Protein AF-A0A0J8RAL3-F1 (afdb_monomer_lite)

Radius of gyration: 20.82 Å; chains: 1; bounding box: 68×41×57 Å

Foldseek 3Di:
DDDDDQPDDFDPDPVSVVCVVVSVVVVQVVVCVVDDPPDGDDQAQAQQQQQAPDDDDPPDDDPADPQWRWNRHYPVLFDPPPVGSVLNNLLCVLQVAFQKDWFAFDDDPPQDPQDFAPSQDQPDDPDPRSCVVVVPSGDGRTDITGALCRQVVGGDDDDDDDDPDPVVVVVVCVVCVVCVVVVQVVVFRQQHDNNTGTPGRGRVVVNCRNNNSDYCVSVVVDDDPPPPPD

Organism: NCBI:txid454286

Sequence (230 aa):
MLEATPGKPWGIGFKDLLKVESDMKRRRVIAKNHMAPNEYPITLTTFPRLGTKDDFYTPNYPLSGGALRSQFVPDEIANPHIRFPTLAANIRQRRGRKVELNVPVFRDTNTPWPFNDPTVNYDLHTWPEDSDVRNGAVKKGHVYMDAMAFGMGSCCLQITFQCMNINEGRKLYDQLSPLGPILLALTAATPIYKGFLVDTDVRWNQISGAVDCRTAEELGEKMENPKISL

Structure (mmCIF, N/CA/C/O backbone):
data_AF-A0A0J8RAL3-F1
#
_entry.id   AF-A0A0J8RAL3-F1
#
loop_
_atom_site.group_PDB
_atom_site.id
_atom_site.type_symbol
_atom_site.label_atom_id
_atom_site.label_alt_id
_atom_site.label_comp_id
_atom_site.label_asym_id
_atom_site.label_entity_id
_atom_site.label_seq_id
_atom_site.pdbx_PDB_ins_code
_atom_site.Cartn_x
_atom_site.Cartn_y
_atom_site.Cartn_z
_atom_site.occupancy
_atom_site.B_iso_or_equiv
_atom_site.auth_seq_id
_atom_site.auth_comp_id
_atom_site.auth_asym_id
_atom_site.auth_atom_id
_atom_site.pdbx_PDB_model_num
ATOM 1 N N . MET A 1 1 ? -6.303 9.814 -1.100 1.00 95.06 1 MET A N 1
ATOM 2 C CA . MET A 1 1 ? -6.699 8.946 0.038 1.00 95.06 1 MET A CA 1
ATOM 3 C C . MET A 1 1 ? -7.228 9.810 1.172 1.00 95.06 1 MET A C 1
ATOM 5 O O . MET A 1 1 ? -6.825 10.964 1.260 1.00 95.06 1 MET A O 1
ATOM 9 N N . LEU A 1 2 ? -8.103 9.265 2.020 1.00 96.81 2 LEU A N 1
ATOM 10 C CA . LEU A 1 2 ? -8.576 9.917 3.243 1.00 96.81 2 LEU A CA 1
ATOM 11 C C . LEU A 1 2 ? -8.218 9.043 4.444 1.00 96.81 2 LEU A C 1
ATOM 13 O O . LEU A 1 2 ? -8.477 7.842 4.426 1.00 96.81 2 LEU A O 1
ATOM 17 N N . GLU A 1 3 ? -7.671 9.661 5.483 1.00 98.12 3 GLU A N 1
ATOM 18 C CA . GLU A 1 3 ? -7.471 9.049 6.794 1.00 98.12 3 GLU A CA 1
ATOM 19 C C . GLU A 1 3 ? -8.352 9.786 7.803 1.00 98.12 3 GLU A C 1
ATOM 21 O O . GLU A 1 3 ? -8.464 11.011 7.758 1.00 98.12 3 GLU A O 1
ATOM 26 N N . ALA A 1 4 ? -9.027 9.049 8.682 1.00 97.94 4 ALA A N 1
ATOM 27 C CA . ALA A 1 4 ? -9.922 9.642 9.665 1.00 97.94 4 ALA A CA 1
ATOM 28 C C . ALA A 1 4 ? -9.957 8.812 10.948 1.00 97.94 4 ALA A C 1
ATOM 30 O O . ALA A 1 4 ? -10.018 7.582 10.906 1.00 97.94 4 ALA A O 1
ATOM 31 N N . THR A 1 5 ? -10.018 9.493 12.086 1.00 98.00 5 THR A N 1
ATOM 32 C CA . THR A 1 5 ? -10.021 8.931 13.444 1.00 98.00 5 THR A CA 1
ATOM 33 C C . THR A 1 5 ? -11.216 9.477 14.236 1.00 98.00 5 THR A C 1
ATOM 35 O O . THR A 1 5 ? -11.839 10.454 13.802 1.00 98.00 5 THR A O 1
ATOM 38 N N . PRO A 1 6 ? -11.603 8.862 15.369 1.00 97.06 6 PRO A N 1
ATOM 39 C CA . PRO A 1 6 ? -12.558 9.501 16.269 1.00 97.06 6 PRO A CA 1
ATOM 40 C C . PRO A 1 6 ? -11.999 10.844 16.768 1.00 97.06 6 PRO A C 1
ATOM 42 O O . PRO A 1 6 ? -10.796 10.985 16.981 1.00 97.06 6 PRO A O 1
ATOM 45 N N . GLY A 1 7 ? -12.872 11.822 17.028 1.00 94.44 7 GLY A N 1
ATOM 46 C CA . GLY A 1 7 ? -12.449 13.149 17.513 1.00 94.44 7 GLY A CA 1
ATOM 47 C C . GLY A 1 7 ? -11.794 13.146 18.904 1.00 94.44 7 GLY A C 1
ATOM 48 O O . GLY A 1 7 ? -11.196 14.138 19.307 1.00 94.44 7 GLY A O 1
ATOM 49 N N . LYS A 1 8 ? -11.914 12.041 19.646 1.00 94.56 8 LYS A N 1
ATOM 50 C CA . LYS A 1 8 ? -11.200 11.767 20.898 1.00 94.56 8 LYS A CA 1
ATOM 51 C C . LYS A 1 8 ? -11.024 10.253 21.081 1.00 94.56 8 LYS A C 1
ATOM 53 O O . LYS A 1 8 ? -11.845 9.502 20.548 1.00 94.56 8 LYS A O 1
ATOM 58 N N . PRO A 1 9 ? -10.025 9.795 21.854 1.00 95.19 9 PRO A N 1
ATOM 59 C CA . PRO A 1 9 ? -9.886 8.382 22.192 1.00 95.19 9 PRO A CA 1
ATOM 60 C C . PRO A 1 9 ? -11.130 7.825 22.899 1.00 95.19 9 PRO A C 1
ATOM 62 O O . PRO A 1 9 ? -11.833 8.544 23.619 1.00 95.19 9 PRO A O 1
ATOM 65 N N . TRP A 1 10 ? -11.392 6.534 22.705 1.00 94.81 10 TRP A N 1
ATOM 66 C CA . TRP A 1 10 ? -12.417 5.811 23.458 1.00 94.81 10 TRP A CA 1
ATOM 67 C C . TRP A 1 10 ? -11.988 5.626 24.919 1.00 94.81 10 TRP A C 1
ATOM 69 O O . TRP A 1 10 ? -10.796 5.600 25.227 1.00 94.81 10 TRP A O 1
ATOM 79 N N . GLY A 1 11 ? -12.965 5.520 25.822 1.00 92.88 11 GLY A N 1
ATOM 80 C CA . GLY A 1 11 ? -12.704 5.216 27.225 1.00 92.88 11 GLY A CA 1
ATOM 81 C C . GLY A 1 11 ? -12.340 3.745 27.447 1.00 92.88 11 GLY A C 1
ATOM 82 O O . GLY A 1 11 ? -12.345 2.929 26.527 1.00 92.88 11 GLY A O 1
ATOM 83 N N . ILE A 1 12 ? -12.034 3.406 28.700 1.00 89.88 12 ILE A N 1
ATOM 84 C CA . ILE A 1 12 ? -11.603 2.058 29.112 1.00 89.88 12 ILE A CA 1
ATOM 85 C C . ILE A 1 12 ? -12.764 1.066 29.294 1.00 89.88 12 ILE A C 1
ATOM 87 O O . ILE A 1 12 ? -12.541 -0.116 29.541 1.00 89.88 12 ILE A O 1
ATOM 91 N N . GLY A 1 13 ? -14.014 1.534 29.238 1.00 91.38 13 GLY A N 1
ATOM 92 C CA . GLY A 1 13 ? -15.181 0.694 29.487 1.00 91.38 13 GLY A CA 1
ATOM 93 C C . GLY A 1 13 ? -15.595 -0.093 28.246 1.00 91.38 13 GLY A C 1
ATOM 94 O O . GLY A 1 13 ? -15.667 0.460 27.154 1.00 91.38 13 GLY A O 1
ATOM 95 N N . PHE A 1 14 ? -16.002 -1.356 28.408 1.00 90.38 14 PHE A N 1
ATOM 96 C CA . PHE A 1 14 ? -16.485 -2.189 27.292 1.00 90.38 14 PHE A CA 1
ATOM 97 C C . PHE A 1 14 ? -17.628 -1.554 26.486 1.00 90.38 14 PHE A C 1
ATOM 99 O O . PHE A 1 14 ? -17.724 -1.752 25.278 1.00 90.38 14 PHE A O 1
ATOM 106 N N . LYS A 1 15 ? -18.477 -0.740 27.129 1.00 93.44 15 LYS A N 1
ATOM 107 C CA . LYS A 1 15 ? -19.559 -0.007 26.452 1.00 93.44 15 LYS A CA 1
ATOM 108 C C . LYS A 1 15 ? -19.046 0.987 25.404 1.00 93.44 15 LYS A C 1
ATOM 110 O O . LYS A 1 15 ? -19.798 1.337 24.499 1.00 93.44 15 LYS A O 1
ATOM 115 N N . ASP A 1 16 ? -17.799 1.444 25.502 1.00 92.44 16 ASP A N 1
ATOM 116 C CA . ASP A 1 16 ? -17.210 2.340 24.508 1.00 92.44 16 ASP A CA 1
ATOM 117 C C . ASP A 1 16 ? -16.881 1.620 23.193 1.00 92.44 16 ASP A C 1
ATOM 119 O O . ASP A 1 16 ? -16.935 2.252 22.138 1.00 92.44 16 ASP A O 1
ATOM 123 N N . LEU A 1 17 ? -16.667 0.296 23.216 1.00 91.00 17 LEU A N 1
ATOM 124 C CA . LEU A 1 17 ? -16.478 -0.504 21.998 1.00 91.00 17 LEU A CA 1
ATOM 125 C C . LEU A 1 17 ? -17.718 -0.473 21.096 1.00 91.00 17 LEU A C 1
ATOM 127 O O . LEU A 1 17 ? -17.597 -0.440 19.873 1.00 91.00 17 LEU A O 1
ATOM 131 N N . LEU A 1 18 ? -18.913 -0.376 21.690 1.00 94.56 18 LEU A N 1
ATOM 132 C CA . LEU A 1 18 ? -20.179 -0.268 20.955 1.00 94.56 18 LEU A CA 1
ATOM 133 C C . LEU A 1 18 ? -20.292 1.040 20.153 1.00 94.56 18 LEU A C 1
ATOM 135 O O . LEU A 1 18 ? -21.136 1.157 19.268 1.00 94.56 18 LEU A O 1
ATOM 139 N N . LYS A 1 19 ? -19.444 2.037 20.439 1.00 94.94 19 LYS A N 1
ATOM 140 C CA . LYS A 1 19 ? -19.454 3.334 19.748 1.00 94.94 19 LYS A CA 1
ATOM 141 C C . LYS A 1 19 ? -18.598 3.332 18.482 1.00 94.94 19 LYS A C 1
ATOM 143 O O . LYS A 1 19 ? -18.817 4.186 17.623 1.00 94.94 19 LYS A O 1
ATOM 148 N N . VAL A 1 20 ? -17.660 2.389 18.340 1.00 96.31 20 VAL A N 1
ATOM 149 C CA . VAL A 1 20 ? -16.668 2.363 17.249 1.00 96.31 20 VAL A CA 1
ATOM 150 C C . VAL A 1 20 ? -17.343 2.373 15.879 1.00 96.31 20 VAL A C 1
ATOM 152 O O . VAL A 1 20 ? -17.027 3.221 15.048 1.00 96.31 20 VAL A O 1
ATOM 155 N N . GLU A 1 21 ? -18.309 1.483 15.649 1.00 97.56 21 GLU A N 1
ATOM 156 C CA . GLU A 1 21 ? -18.979 1.371 14.350 1.00 97.56 21 GLU A CA 1
ATOM 157 C C . GLU A 1 21 ? -19.781 2.635 14.004 1.00 97.56 21 GLU A C 1
ATOM 159 O O . GLU A 1 21 ? -19.687 3.145 12.887 1.00 97.56 21 GLU A O 1
ATOM 164 N N . SER A 1 22 ? -20.538 3.181 14.962 1.00 97.06 22 SER A N 1
ATOM 165 C CA . SER A 1 22 ? -21.311 4.413 14.748 1.00 97.06 22 SER A CA 1
ATOM 166 C C . SER A 1 22 ? -20.420 5.611 14.396 1.00 97.06 22 SER A C 1
ATOM 168 O O . SER A 1 22 ? -20.758 6.398 13.510 1.00 97.06 22 SER A O 1
ATOM 170 N N . ASP A 1 23 ? -19.244 5.709 15.021 1.00 97.81 23 ASP A N 1
ATOM 171 C CA . ASP A 1 23 ? -18.243 6.726 14.712 1.00 97.81 23 ASP A CA 1
ATOM 172 C C . ASP A 1 23 ? -17.631 6.519 13.312 1.00 97.81 23 ASP A C 1
ATOM 174 O O . ASP A 1 23 ? -17.552 7.465 12.524 1.00 97.81 23 ASP A O 1
ATOM 178 N N . MET A 1 24 ? -17.284 5.275 12.949 1.00 98.12 24 MET A N 1
ATOM 179 C CA . MET A 1 24 ? -16.806 4.925 11.600 1.00 98.12 24 MET A CA 1
ATOM 180 C C . MET A 1 24 ? -17.837 5.299 10.519 1.00 98.12 24 MET A C 1
ATOM 182 O O . MET A 1 24 ? -17.487 5.882 9.489 1.00 98.12 24 MET A O 1
ATOM 186 N N . LYS A 1 25 ? -19.125 5.004 10.756 1.00 97.94 25 LYS A N 1
ATOM 187 C CA . LYS A 1 25 ? -20.234 5.370 9.857 1.00 97.94 25 LYS A CA 1
ATOM 188 C C . LYS A 1 25 ? -20.343 6.883 9.704 1.00 97.94 25 LYS A C 1
ATOM 190 O O . LYS A 1 25 ? -20.443 7.372 8.579 1.00 97.94 25 LYS A O 1
ATOM 195 N N . ARG A 1 26 ? -20.256 7.631 10.809 1.00 97.88 26 ARG A N 1
ATOM 196 C CA . ARG A 1 26 ? -20.281 9.099 10.786 1.00 97.88 26 ARG A CA 1
ATOM 197 C C . ARG A 1 26 ? -19.144 9.673 9.940 1.00 97.88 26 ARG A C 1
ATOM 199 O O . ARG A 1 26 ? -19.402 10.553 9.123 1.00 97.88 26 ARG A O 1
ATOM 206 N N . ARG A 1 27 ? -17.917 9.159 10.079 1.00 98.25 27 ARG A N 1
ATOM 207 C CA . ARG A 1 27 ? -16.771 9.567 9.243 1.00 98.25 27 ARG A CA 1
ATOM 208 C C . ARG A 1 27 ? -17.047 9.363 7.750 1.00 98.25 27 ARG A C 1
ATOM 210 O O . ARG A 1 27 ? -16.768 10.255 6.954 1.00 98.25 27 ARG A O 1
ATOM 217 N N . ARG A 1 28 ? -17.662 8.236 7.372 1.00 98.00 28 ARG A N 1
ATOM 218 C CA . ARG A 1 28 ? -18.038 7.949 5.975 1.00 98.00 28 ARG A CA 1
ATOM 219 C C . ARG A 1 28 ? -19.092 8.921 5.435 1.00 98.00 28 ARG A C 1
ATOM 221 O O . ARG A 1 28 ? -18.956 9.383 4.306 1.00 98.00 28 ARG A O 1
ATOM 228 N N . VAL A 1 29 ? -20.105 9.255 6.238 1.00 97.81 29 VAL A N 1
ATOM 229 C CA . VAL A 1 29 ? -21.135 10.251 5.881 1.00 97.81 29 VAL A CA 1
ATOM 230 C C . VAL A 1 29 ? -20.507 11.628 5.673 1.00 97.81 29 VAL A C 1
ATOM 232 O O . VAL A 1 29 ? -20.751 12.262 4.652 1.00 97.81 29 VAL A O 1
ATOM 235 N N . ILE A 1 30 ? -19.646 12.068 6.598 1.00 98.00 30 ILE A N 1
ATOM 236 C CA . ILE A 1 30 ? -18.947 13.356 6.480 1.00 98.00 30 ILE A CA 1
ATOM 237 C C . ILE A 1 30 ? -18.103 13.395 5.202 1.00 98.00 30 ILE A C 1
ATOM 239 O O . ILE A 1 30 ? -18.183 14.375 4.466 1.00 98.00 30 ILE A O 1
ATOM 243 N N . ALA A 1 31 ? -17.340 12.335 4.915 1.00 98.00 31 ALA A N 1
ATOM 244 C CA . ALA A 1 31 ? -16.544 12.248 3.694 1.00 98.00 31 ALA A CA 1
ATOM 245 C C . ALA A 1 31 ? -17.421 12.347 2.435 1.00 98.00 31 ALA A C 1
ATOM 247 O O . ALA A 1 31 ? -17.144 13.174 1.573 1.00 98.00 31 ALA A O 1
ATOM 248 N N . LYS A 1 32 ? -18.518 11.577 2.353 1.00 97.50 32 LYS A N 1
ATOM 249 C CA . LYS A 1 32 ? -19.426 11.605 1.194 1.00 97.50 32 LYS A CA 1
ATOM 250 C C . LYS A 1 32 ? -20.074 12.978 0.978 1.00 97.50 32 LYS A C 1
ATOM 252 O O . LYS A 1 32 ? -20.241 13.379 -0.167 1.00 97.50 32 LYS A O 1
ATOM 257 N N . ASN A 1 33 ? -20.384 13.717 2.043 1.00 97.94 33 ASN A N 1
ATOM 258 C CA . ASN A 1 33 ? -20.948 15.069 1.936 1.00 97.94 33 ASN A CA 1
ATOM 259 C C . ASN A 1 33 ? -19.984 16.096 1.308 1.00 97.94 33 ASN A C 1
ATOM 261 O O . ASN A 1 33 ? -20.433 17.161 0.901 1.00 97.94 33 ASN A O 1
ATOM 265 N N . HIS A 1 34 ? -18.683 15.789 1.237 1.00 97.62 34 HIS A N 1
ATOM 266 C CA . HIS A 1 34 ? -17.651 16.636 0.623 1.00 97.62 34 HIS A CA 1
ATOM 267 C C . HIS A 1 34 ? -17.110 16.057 -0.696 1.00 97.62 34 HIS A C 1
ATOM 269 O O . HIS A 1 34 ? -16.095 16.527 -1.202 1.00 97.62 34 HIS A O 1
ATOM 275 N N . MET A 1 35 ? -17.754 15.019 -1.232 1.00 96.50 35 MET A N 1
ATOM 276 C CA . MET A 1 35 ? -17.398 14.378 -2.499 1.00 96.50 35 MET A CA 1
ATOM 277 C C . MET A 1 35 ? -18.425 14.717 -3.577 1.00 96.50 35 MET A C 1
ATOM 279 O O . MET A 1 35 ? -19.561 15.092 -3.272 1.00 96.50 35 MET A O 1
ATOM 283 N N . ALA A 1 36 ? -18.059 14.530 -4.845 1.00 96.06 36 ALA A N 1
ATOM 284 C CA . ALA A 1 36 ? -19.016 14.662 -5.935 1.00 96.06 36 ALA A CA 1
ATOM 285 C C . ALA A 1 36 ? -20.173 13.640 -5.799 1.00 96.06 36 ALA A C 1
ATOM 287 O O . ALA A 1 36 ? -20.030 12.589 -5.151 1.00 96.06 36 ALA A O 1
ATOM 288 N N . PRO A 1 37 ? -21.343 13.889 -6.421 1.00 96.25 37 PRO A N 1
ATOM 289 C CA . PRO A 1 37 ? -22.484 12.973 -6.350 1.00 96.25 37 PRO A CA 1
ATOM 290 C C . PRO A 1 37 ? -22.154 11.531 -6.768 1.00 96.25 37 PRO A C 1
ATOM 292 O O . PRO A 1 37 ? -22.657 10.592 -6.151 1.00 96.25 37 PRO A O 1
ATOM 295 N N . ASN A 1 38 ? -21.252 11.354 -7.732 1.00 94.62 38 ASN A N 1
ATOM 296 C CA . ASN A 1 38 ? -20.807 10.073 -8.287 1.00 94.62 38 ASN A CA 1
ATOM 297 C C . ASN A 1 38 ? -19.571 9.458 -7.596 1.00 94.62 38 ASN A C 1
ATOM 299 O O . ASN A 1 38 ? -19.148 8.369 -7.971 1.00 94.62 38 ASN A O 1
ATOM 303 N N . GLU A 1 39 ? -18.991 10.114 -6.592 1.00 94.56 39 GLU A N 1
ATOM 304 C CA . GLU A 1 39 ? -17.803 9.630 -5.876 1.00 94.56 39 GLU A CA 1
ATOM 305 C C . GLU A 1 39 ? -18.174 8.990 -4.539 1.00 94.56 39 GLU A C 1
ATOM 307 O O . GLU A 1 39 ? -19.041 9.487 -3.821 1.00 94.56 39 GLU A O 1
ATOM 312 N N . TYR A 1 40 ? -17.512 7.901 -4.152 1.00 95.38 40 TYR A N 1
ATOM 313 C CA . TYR A 1 40 ? -17.797 7.228 -2.885 1.00 95.38 40 TYR A CA 1
ATOM 314 C C . TYR A 1 40 ? -16.511 6.921 -2.118 1.00 95.38 40 TYR A C 1
ATOM 316 O O . TYR A 1 40 ? -15.556 6.405 -2.701 1.00 95.38 40 TYR A O 1
ATOM 324 N N . PRO A 1 41 ? -16.477 7.159 -0.793 1.00 95.88 41 PRO A N 1
ATOM 325 C CA . PRO A 1 41 ? -15.371 6.701 0.027 1.00 95.88 41 PRO A CA 1
ATOM 326 C C . PRO A 1 41 ? -15.497 5.186 0.181 1.00 95.88 41 PRO A C 1
ATOM 328 O O . PRO A 1 41 ? -16.447 4.710 0.806 1.00 95.88 41 PRO A O 1
ATOM 331 N N . ILE A 1 42 ? -14.544 4.422 -0.352 1.00 96.56 42 ILE A N 1
ATOM 332 C CA . ILE A 1 42 ? -14.470 2.968 -0.168 1.00 96.56 42 ILE A CA 1
ATOM 333 C C . ILE A 1 42 ? -13.216 2.641 0.639 1.00 96.56 42 ILE A C 1
ATOM 335 O O . ILE A 1 42 ? -12.131 3.147 0.371 1.00 96.56 42 ILE A O 1
ATOM 339 N N . THR A 1 43 ? -13.370 1.794 1.652 1.00 97.44 43 THR A N 1
ATOM 340 C CA . THR A 1 43 ? -12.268 1.317 2.496 1.00 97.44 43 THR A CA 1
ATOM 341 C C . THR A 1 43 ? -11.629 0.092 1.847 1.00 97.44 43 THR A C 1
ATOM 343 O O . THR A 1 43 ? -11.744 -1.014 2.365 1.00 97.44 43 THR A O 1
ATOM 346 N N . LEU A 1 44 ? -11.027 0.293 0.671 1.00 97.00 44 LEU A N 1
ATOM 347 C CA . LEU A 1 44 ? -10.273 -0.733 -0.052 1.00 97.00 44 LEU A CA 1
ATOM 348 C C . LEU A 1 44 ? -8.828 -0.745 0.421 1.00 97.00 44 LEU A C 1
ATOM 350 O O . LEU A 1 44 ? -8.190 0.303 0.495 1.00 97.00 44 LEU A O 1
ATOM 354 N N . THR A 1 45 ? -8.298 -1.934 0.691 1.00 97.94 45 THR A N 1
ATOM 355 C CA . THR A 1 45 ? -6.893 -2.093 1.061 1.00 97.94 45 THR A CA 1
ATOM 356 C C . THR A 1 45 ? -5.972 -1.680 -0.079 1.00 97.94 45 THR A C 1
ATOM 358 O O . THR A 1 45 ? -5.069 -0.898 0.161 1.00 97.94 45 THR A O 1
ATOM 361 N N . THR A 1 46 ? -6.235 -2.094 -1.315 1.00 95.81 46 THR A N 1
ATOM 362 C CA . THR A 1 46 ? -5.491 -1.632 -2.496 1.00 95.81 46 THR A CA 1
ATOM 363 C C . THR A 1 46 ? -6.471 -1.446 -3.646 1.00 95.81 46 THR A C 1
ATOM 365 O O . THR A 1 46 ? -7.419 -2.220 -3.776 1.00 95.81 46 THR A O 1
ATOM 368 N N . PHE A 1 47 ? -6.280 -0.409 -4.466 1.00 96.75 47 PHE A N 1
ATOM 369 C CA . PHE A 1 47 ? -7.109 -0.208 -5.653 1.00 96.75 47 PHE A CA 1
ATOM 370 C C . PHE A 1 47 ? -6.703 -1.213 -6.753 1.00 96.75 47 PHE A C 1
ATOM 372 O O . PHE A 1 47 ? -5.571 -1.136 -7.235 1.00 96.75 47 PHE A O 1
ATOM 379 N N . PRO A 1 48 ? -7.587 -2.140 -7.181 1.00 96.62 48 PRO A N 1
ATOM 380 C CA . PRO A 1 48 ? -7.195 -3.295 -8.000 1.00 96.62 48 PRO A CA 1
ATOM 381 C C . PRO A 1 48 ? -6.523 -2.954 -9.335 1.00 96.62 48 PRO A C 1
ATOM 383 O O . PRO A 1 48 ? -5.628 -3.668 -9.782 1.00 96.62 48 PRO A O 1
ATOM 386 N N . ARG A 1 49 ? -6.943 -1.857 -9.975 1.00 95.31 49 ARG A N 1
ATOM 387 C CA . ARG A 1 49 ? -6.464 -1.427 -11.300 1.00 95.31 49 ARG A CA 1
ATOM 388 C C . ARG A 1 49 ? -5.413 -0.319 -11.247 1.00 95.31 49 ARG A C 1
ATOM 390 O O . ARG A 1 49 ? -5.125 0.296 -12.273 1.00 95.31 49 ARG A O 1
ATOM 397 N N . LEU A 1 50 ? -4.841 -0.044 -10.074 1.00 95.62 50 LEU A N 1
ATOM 398 C CA . LEU A 1 50 ? -3.845 1.014 -9.932 1.00 95.62 50 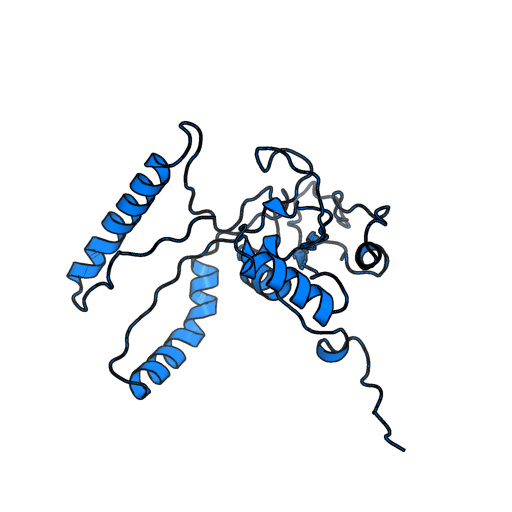LEU A CA 1
ATOM 399 C C . LEU A 1 50 ? -2.669 0.760 -10.880 1.00 95.62 50 LEU A C 1
ATOM 401 O O . LEU A 1 50 ? -2.123 -0.339 -10.879 1.00 95.62 50 LEU A O 1
ATOM 405 N N . GLY A 1 51 ? -2.284 1.764 -11.669 1.00 93.75 51 GLY A N 1
ATOM 406 C CA . GLY A 1 51 ? -1.146 1.669 -12.586 1.00 93.75 51 GLY A CA 1
ATOM 407 C C . GLY A 1 51 ? -1.404 0.886 -13.878 1.00 93.75 51 GLY A C 1
ATOM 408 O O . GLY A 1 51 ? -0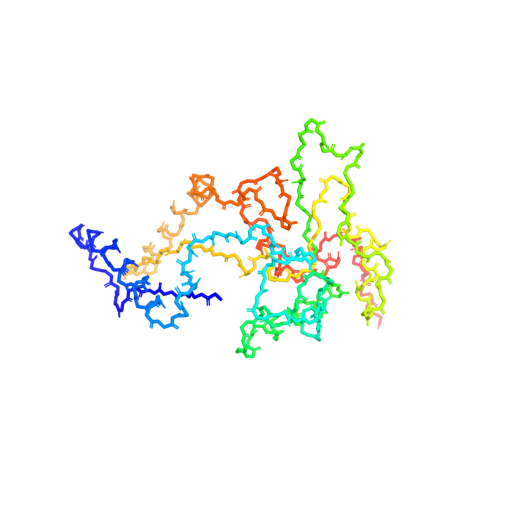.457 0.498 -14.561 1.00 93.75 51 GLY A O 1
ATOM 409 N N . THR A 1 52 ? -2.671 0.618 -14.206 1.00 92.12 52 THR A N 1
ATOM 410 C CA . THR A 1 52 ? -3.063 0.132 -15.539 1.00 92.12 52 THR A CA 1
ATOM 411 C C . THR A 1 52 ? -3.070 1.287 -16.548 1.00 92.12 52 THR A C 1
ATOM 413 O O . THR A 1 52 ? -3.151 2.441 -16.155 1.00 92.12 52 THR A O 1
ATOM 416 N N . LYS A 1 53 ? -2.950 1.016 -17.855 1.00 79.56 53 LYS A N 1
ATOM 417 C CA . LYS A 1 53 ? -2.882 2.089 -18.873 1.00 79.56 53 LYS A CA 1
ATOM 418 C C . LYS A 1 53 ? -4.168 2.916 -18.964 1.00 79.56 53 LYS A C 1
ATOM 420 O O . LYS A 1 53 ? -4.097 4.114 -19.211 1.00 79.56 53 LYS A O 1
ATOM 425 N N . ASP A 1 54 ? -5.304 2.274 -18.712 1.00 75.94 54 ASP A N 1
ATOM 426 C CA . ASP A 1 54 ? -6.628 2.869 -18.837 1.00 75.94 54 ASP A CA 1
ATOM 427 C C . ASP A 1 54 ? -7.396 2.751 -17.519 1.00 75.94 54 ASP A C 1
ATOM 429 O O . ASP A 1 54 ? -7.335 1.714 -16.850 1.00 75.94 54 ASP A O 1
ATOM 433 N N . ASP A 1 55 ? -8.211 3.766 -17.220 1.00 75.19 55 ASP A N 1
ATOM 434 C CA . ASP A 1 55 ? -9.391 3.620 -16.358 1.00 75.19 55 ASP A CA 1
ATOM 435 C C . ASP A 1 55 ? -9.076 3.237 -14.895 1.00 75.19 55 ASP A C 1
ATOM 437 O O . ASP A 1 55 ? -9.563 2.244 -14.348 1.00 75.19 55 ASP A O 1
ATOM 441 N N . PHE A 1 56 ? -8.226 4.042 -14.242 1.00 85.31 56 PHE A N 1
ATOM 442 C CA . PHE A 1 56 ? -8.008 3.955 -12.789 1.00 85.31 56 PHE A CA 1
ATOM 443 C C . PHE A 1 56 ? -8.090 5.291 -12.035 1.00 85.31 56 PHE A C 1
ATOM 445 O O . PHE A 1 56 ? -8.053 5.292 -10.804 1.00 85.31 56 PHE A O 1
ATOM 452 N N . TYR A 1 57 ? -8.196 6.424 -12.735 1.00 86.69 57 TYR A N 1
ATOM 453 C CA . TYR A 1 57 ? -8.220 7.758 -12.138 1.00 86.69 57 TYR A CA 1
ATOM 454 C C . TYR A 1 57 ? -8.909 8.766 -13.061 1.00 86.69 57 TYR A C 1
ATOM 456 O O . TYR A 1 57 ? -9.015 8.572 -14.269 1.00 86.69 57 TYR A O 1
ATOM 464 N N . THR A 1 58 ? -9.436 9.837 -12.477 1.00 88.00 58 THR A N 1
ATOM 465 C CA . THR A 1 58 ? -10.033 10.965 -13.197 1.00 88.00 58 THR A CA 1
ATOM 466 C C . THR A 1 58 ? -9.787 12.230 -12.372 1.00 88.00 58 THR A C 1
ATOM 468 O O . THR A 1 58 ? -10.014 12.192 -11.161 1.00 88.00 58 THR A O 1
ATOM 471 N N . PRO A 1 59 ? -9.339 13.342 -12.982 1.00 89.25 59 PRO A N 1
ATOM 472 C CA . PRO A 1 59 ? -8.975 13.489 -14.396 1.00 89.25 59 PRO A CA 1
ATOM 473 C C . PRO A 1 59 ? -7.706 12.702 -14.770 1.00 89.25 59 PRO A C 1
ATOM 475 O O . PRO A 1 59 ? -6.963 12.256 -13.899 1.00 89.25 59 PRO A O 1
ATOM 478 N N . ASN A 1 60 ? -7.480 12.516 -16.073 1.00 88.00 60 ASN A N 1
ATOM 479 C CA . ASN A 1 60 ? -6.263 11.882 -16.577 1.00 88.00 60 ASN A CA 1
ATOM 480 C C . ASN A 1 60 ? -5.078 12.852 -16.490 1.00 88.00 60 ASN A C 1
ATOM 482 O O . ASN A 1 60 ? -5.189 14.022 -16.851 1.00 88.00 60 ASN A O 1
ATOM 486 N N . TYR A 1 61 ? -3.934 12.320 -16.078 1.00 91.31 61 TYR A N 1
ATOM 487 C CA . TYR A 1 61 ? -2.641 12.998 -15.972 1.00 91.31 61 TYR A CA 1
ATOM 488 C C . TYR A 1 61 ? -1.593 12.175 -16.723 1.00 91.31 61 TYR A C 1
ATOM 490 O O . TYR A 1 61 ? -1.722 10.948 -16.751 1.00 91.31 61 TYR A O 1
ATOM 498 N N . PRO A 1 62 ? -0.565 12.793 -17.326 1.00 91.25 62 PRO A N 1
ATOM 499 C CA . PRO A 1 62 ? 0.531 12.053 -17.939 1.00 91.25 62 PRO A CA 1
ATOM 500 C C . PRO A 1 62 ? 1.176 11.094 -16.935 1.00 91.25 62 PRO A C 1
ATOM 502 O O . PRO A 1 62 ? 1.437 11.470 -15.797 1.00 91.25 62 PRO A O 1
ATOM 505 N N . LEU A 1 63 ? 1.434 9.854 -17.354 1.00 92.50 63 LEU A N 1
ATOM 506 C CA . LEU A 1 63 ? 2.203 8.920 -16.534 1.00 92.50 63 LEU A CA 1
ATOM 507 C C . LEU A 1 63 ? 3.622 9.453 -16.335 1.00 92.50 63 LEU A C 1
ATOM 509 O O . LEU A 1 63 ? 4.161 10.129 -17.214 1.00 92.50 63 LEU A O 1
ATOM 513 N N . SER A 1 64 ? 4.243 9.070 -15.218 1.00 93.56 64 SER A N 1
ATOM 514 C CA . SER A 1 64 ? 5.532 9.592 -14.768 1.00 93.56 64 SER A CA 1
ATOM 515 C C . SER A 1 64 ? 5.484 11.068 -14.345 1.00 93.56 64 SER A C 1
ATOM 517 O O . SER A 1 64 ? 4.569 11.826 -14.637 1.00 93.56 64 SER A O 1
ATOM 519 N N . GLY A 1 65 ? 6.524 11.479 -13.629 1.00 92.50 65 GLY A N 1
ATOM 520 C CA . GLY A 1 65 ? 6.789 12.852 -13.231 1.00 92.50 65 GLY A CA 1
ATOM 521 C C . GLY A 1 65 ? 8.117 12.934 -12.479 1.00 92.50 65 GLY A C 1
ATOM 522 O O . GLY A 1 65 ? 8.791 11.919 -12.274 1.00 92.50 65 GLY A O 1
ATOM 523 N N . GLY A 1 66 ? 8.544 14.142 -12.118 1.00 90.88 66 GLY A N 1
ATOM 524 C CA . GLY A 1 66 ? 9.841 14.358 -11.471 1.00 90.88 66 GLY A CA 1
ATOM 525 C C . GLY A 1 66 ? 9.940 13.746 -10.068 1.00 90.88 66 GLY A C 1
ATOM 526 O O . GLY A 1 66 ? 11.036 13.358 -9.643 1.00 90.88 66 GLY A O 1
ATOM 527 N N . ALA A 1 67 ? 8.815 13.632 -9.355 1.00 88.88 67 ALA A N 1
ATOM 528 C CA . ALA A 1 67 ? 8.767 13.149 -7.982 1.00 88.88 67 ALA A CA 1
ATOM 529 C C . ALA A 1 67 ? 8.828 11.622 -7.905 1.00 88.88 67 ALA A C 1
ATOM 531 O O . ALA A 1 67 ? 9.686 11.103 -7.189 1.00 88.88 67 ALA A O 1
ATOM 532 N N . LEU A 1 68 ? 7.982 10.896 -8.641 1.00 92.44 68 LEU A N 1
ATOM 533 C CA . LEU A 1 68 ? 7.890 9.433 -8.592 1.00 92.44 68 LEU A CA 1
ATOM 534 C C . LEU A 1 68 ? 8.724 8.742 -9.676 1.00 92.44 68 LEU A C 1
ATOM 536 O O . LEU A 1 68 ? 9.312 7.701 -9.387 1.00 92.44 68 LEU A O 1
ATOM 540 N N . ARG A 1 69 ? 8.818 9.320 -10.884 1.00 95.75 69 ARG A N 1
ATOM 541 C CA . ARG A 1 69 ? 9.484 8.726 -12.070 1.00 95.75 69 ARG A CA 1
ATOM 542 C C . ARG A 1 69 ? 8.983 7.321 -12.438 1.00 95.75 69 ARG A C 1
ATOM 544 O O . ARG A 1 69 ? 9.720 6.503 -12.985 1.00 95.75 69 ARG A O 1
ATOM 551 N N . SER A 1 70 ? 7.738 7.022 -12.084 1.00 96.44 70 SER A N 1
ATOM 552 C CA . SER A 1 70 ? 7.112 5.731 -12.354 1.00 96.44 70 SER A CA 1
ATOM 553 C C . SER A 1 70 ? 6.620 5.663 -13.788 1.00 96.44 70 SER A C 1
ATOM 555 O O . SER A 1 70 ? 6.002 6.605 -14.268 1.00 96.44 70 SER A O 1
ATOM 557 N N . GLN A 1 71 ? 6.791 4.520 -14.445 1.00 95.81 71 GLN A N 1
ATOM 558 C CA . GLN A 1 71 ? 6.174 4.307 -15.757 1.00 95.81 71 GLN A CA 1
ATOM 559 C C . GLN A 1 71 ? 4.660 4.020 -15.679 1.00 95.81 71 GLN A C 1
ATOM 561 O O . GLN A 1 71 ? 3.994 3.997 -16.710 1.00 95.81 71 GLN A O 1
ATOM 566 N N . PHE A 1 72 ? 4.118 3.766 -14.480 1.00 95.88 72 PHE A N 1
ATOM 567 C CA . PHE A 1 72 ? 2.738 3.303 -14.286 1.00 95.88 72 PHE A CA 1
ATOM 568 C C . PHE A 1 72 ? 1.827 4.324 -13.611 1.00 95.88 72 PHE A C 1
ATOM 570 O O . PHE A 1 72 ? 0.614 4.246 -13.783 1.00 95.88 72 PHE A O 1
ATOM 577 N N . VAL A 1 73 ? 2.369 5.247 -12.812 1.00 95.69 73 VAL A N 1
ATOM 578 C CA . VAL A 1 73 ? 1.559 6.235 -12.085 1.00 95.69 73 VAL A CA 1
ATOM 579 C C . VAL A 1 73 ? 2.050 7.666 -12.319 1.00 95.69 73 VAL A C 1
ATOM 581 O O . VAL A 1 73 ? 3.260 7.884 -12.428 1.00 95.69 73 VAL A O 1
ATOM 584 N N . PRO A 1 74 ? 1.126 8.640 -12.402 1.00 94.75 74 PRO A N 1
ATOM 585 C CA . PRO A 1 74 ? 1.460 10.062 -12.447 1.00 94.75 74 PRO A CA 1
ATOM 586 C C . PRO A 1 74 ? 1.920 10.562 -11.067 1.00 94.75 74 PRO A C 1
ATOM 588 O O . PRO A 1 74 ? 1.613 9.935 -10.050 1.00 94.75 74 PRO A O 1
ATOM 591 N N . ASP A 1 75 ? 2.605 11.706 -10.998 1.00 94.00 75 ASP A N 1
ATOM 592 C CA . ASP A 1 75 ? 2.998 12.318 -9.714 1.00 94.00 75 ASP A CA 1
ATOM 593 C C . ASP A 1 75 ? 1.778 12.773 -8.894 1.00 94.00 75 ASP A C 1
ATOM 595 O O . ASP A 1 75 ? 1.814 12.758 -7.664 1.00 94.00 75 ASP A O 1
ATOM 599 N N . GLU A 1 76 ? 0.673 13.105 -9.561 1.00 94.12 76 GLU A N 1
ATOM 600 C CA . GLU A 1 76 ? -0.588 13.578 -8.982 1.00 94.12 76 GLU A CA 1
ATOM 601 C C . GLU A 1 76 ? -1.298 12.535 -8.111 1.00 94.12 76 GLU A C 1
ATOM 603 O O . GLU A 1 76 ? -2.224 12.866 -7.369 1.00 94.12 76 GLU A O 1
ATOM 608 N N . ILE A 1 77 ? -0.851 11.275 -8.140 1.00 93.75 77 ILE A N 1
ATOM 609 C CA . ILE A 1 77 ? -1.298 10.279 -7.163 1.00 93.75 77 ILE A CA 1
ATOM 610 C C . ILE A 1 77 ? -0.791 10.587 -5.748 1.00 93.75 77 ILE A C 1
ATOM 612 O O . ILE A 1 77 ? -1.408 10.185 -4.756 1.00 93.75 77 ILE A O 1
ATOM 616 N N . ALA A 1 78 ? 0.346 11.277 -5.640 1.00 93.62 78 ALA A N 1
ATOM 617 C CA . ALA A 1 78 ? 0.890 11.697 -4.366 1.00 93.62 78 ALA A CA 1
ATOM 618 C C . ALA A 1 78 ? 0.063 12.859 -3.812 1.00 93.62 78 ALA A C 1
ATOM 620 O O . ALA A 1 78 ? -0.345 13.775 -4.523 1.00 93.62 78 ALA A O 1
ATOM 621 N N . ASN A 1 79 ? -0.164 12.844 -2.501 1.00 94.75 79 ASN A N 1
ATOM 622 C CA . ASN A 1 79 ? -0.792 13.981 -1.846 1.00 94.75 79 ASN A CA 1
ATOM 623 C C . ASN A 1 79 ? 0.099 15.236 -2.018 1.00 94.75 79 ASN A C 1
ATOM 625 O O . ASN A 1 79 ? 1.319 15.132 -1.863 1.00 94.75 79 ASN A O 1
ATOM 629 N N . PRO A 1 80 ? -0.492 16.415 -2.300 1.00 93.69 80 PRO A N 1
ATOM 630 C CA . PRO A 1 80 ? 0.251 17.631 -2.645 1.00 93.69 80 PRO A CA 1
ATOM 631 C C . PRO A 1 80 ? 1.116 18.179 -1.504 1.00 93.69 80 PRO A C 1
ATOM 633 O O . PRO A 1 80 ? 1.973 19.032 -1.730 1.00 93.69 80 PRO A O 1
ATOM 636 N N . HIS A 1 81 ? 0.918 17.719 -0.266 1.00 96.44 81 HIS A N 1
ATOM 637 C CA . HIS A 1 81 ? 1.767 18.114 0.845 1.00 96.44 81 HIS A CA 1
ATOM 638 C C . HIS A 1 81 ? 3.211 17.635 0.622 1.00 96.44 81 HIS A C 1
ATOM 640 O O . HIS A 1 81 ? 3.469 16.434 0.530 1.00 96.44 81 HIS A O 1
ATOM 646 N N . ILE A 1 82 ? 4.165 18.573 0.642 1.00 94.69 82 ILE A N 1
ATOM 647 C CA . ILE A 1 82 ? 5.578 18.396 0.249 1.00 94.69 82 ILE A CA 1
ATOM 648 C C . ILE A 1 82 ? 6.263 17.142 0.812 1.00 94.69 82 ILE A C 1
ATOM 650 O O . ILE A 1 82 ? 7.076 16.514 0.142 1.00 94.69 82 ILE A O 1
ATOM 654 N N . ARG A 1 83 ? 5.884 16.724 2.024 1.00 96.00 83 ARG A N 1
ATOM 655 C CA . ARG A 1 83 ? 6.366 15.495 2.670 1.00 96.00 83 ARG A CA 1
ATOM 656 C C . ARG A 1 83 ? 6.334 14.269 1.745 1.00 96.00 83 ARG A C 1
ATOM 658 O O . ARG A 1 83 ? 7.285 13.494 1.766 1.00 96.00 83 ARG A O 1
ATOM 665 N N . PHE A 1 84 ? 5.257 14.061 0.987 1.00 95.00 84 PHE A N 1
ATOM 666 C CA . PHE A 1 84 ? 5.067 12.839 0.199 1.00 95.00 84 PHE A CA 1
ATOM 667 C C . PHE A 1 84 ? 5.975 12.762 -1.039 1.00 95.00 84 PHE A C 1
ATOM 669 O O . PHE A 1 84 ? 6.723 11.784 -1.137 1.00 95.00 84 PHE A O 1
ATOM 676 N N . PRO A 1 85 ? 6.000 13.764 -1.942 1.00 93.69 85 PRO A N 1
ATOM 677 C CA . PRO A 1 85 ? 6.928 13.748 -3.071 1.00 93.69 85 PRO A CA 1
ATOM 678 C C . PRO A 1 85 ? 8.396 13.788 -2.621 1.00 93.69 85 PRO A C 1
ATOM 680 O O . PRO A 1 85 ? 9.223 13.077 -3.192 1.00 93.69 85 PRO A O 1
ATOM 683 N N . THR A 1 86 ? 8.731 14.534 -1.558 1.00 95.44 86 THR A N 1
ATOM 684 C CA . THR A 1 86 ? 10.100 14.561 -1.014 1.00 95.44 86 THR A CA 1
ATOM 685 C C . THR A 1 86 ? 10.538 13.191 -0.495 1.00 95.44 86 THR A C 1
ATOM 687 O O . THR A 1 86 ? 11.666 12.777 -0.752 1.00 95.44 86 THR A O 1
ATOM 690 N N . LEU A 1 87 ? 9.663 12.456 0.199 1.00 96.56 87 LEU A N 1
ATOM 691 C CA . LEU A 1 87 ? 9.987 11.116 0.690 1.00 96.56 87 LEU A CA 1
ATOM 692 C C . LEU A 1 87 ? 10.263 10.141 -0.463 1.00 96.56 87 LEU A C 1
ATOM 694 O O . LEU A 1 87 ? 11.268 9.432 -0.426 1.00 96.56 87 LEU A O 1
ATOM 698 N N . ALA A 1 88 ? 9.424 10.143 -1.502 1.00 94.88 88 ALA A N 1
ATOM 699 C CA . ALA A 1 88 ? 9.619 9.288 -2.671 1.00 94.88 88 ALA A CA 1
ATOM 700 C C . ALA A 1 88 ? 10.940 9.595 -3.401 1.00 94.88 88 ALA A C 1
ATOM 702 O O . ALA A 1 88 ? 11.694 8.677 -3.735 1.00 94.88 88 ALA A O 1
ATOM 703 N N . ALA A 1 89 ? 11.259 10.881 -3.586 1.00 94.50 89 ALA A N 1
ATOM 704 C CA . ALA A 1 89 ? 12.509 11.310 -4.207 1.00 94.50 89 ALA A CA 1
ATOM 705 C C . ALA A 1 89 ? 13.741 10.898 -3.382 1.00 94.50 89 ALA A C 1
ATOM 707 O O . ALA A 1 89 ? 14.687 10.339 -3.937 1.00 94.50 89 ALA A O 1
ATOM 708 N N . ASN A 1 90 ? 13.707 11.101 -2.060 1.00 96.50 90 ASN A N 1
ATOM 709 C CA . ASN A 1 90 ? 14.813 10.752 -1.166 1.00 96.50 90 ASN A CA 1
ATOM 710 C C . ASN A 1 90 ? 15.070 9.242 -1.115 1.00 96.50 90 ASN A C 1
ATOM 712 O O . ASN A 1 90 ? 16.226 8.823 -1.096 1.00 96.50 90 ASN A O 1
ATOM 716 N N . ILE A 1 91 ? 14.016 8.418 -1.110 1.00 97.19 91 ILE A N 1
ATOM 717 C CA . ILE A 1 91 ? 14.145 6.953 -1.141 1.00 97.19 91 ILE A CA 1
ATOM 718 C C . ILE A 1 91 ? 14.834 6.515 -2.431 1.00 97.19 91 ILE A C 1
ATOM 720 O O . ILE A 1 91 ? 15.826 5.794 -2.360 1.00 97.19 91 ILE A O 1
ATOM 724 N N . ARG A 1 92 ? 14.363 6.987 -3.592 1.00 96.00 92 ARG A N 1
ATOM 725 C CA . ARG A 1 92 ? 14.974 6.667 -4.892 1.00 96.00 92 ARG A CA 1
ATOM 726 C C . ARG A 1 92 ? 16.432 7.120 -4.952 1.00 96.00 92 ARG A C 1
ATOM 728 O O . ARG A 1 92 ? 17.297 6.342 -5.341 1.00 96.00 92 ARG A O 1
ATOM 735 N N . GLN A 1 93 ? 16.711 8.354 -4.528 1.00 95.44 93 GLN A N 1
ATOM 736 C CA . GLN A 1 93 ? 18.065 8.905 -4.535 1.00 95.44 93 GLN A CA 1
ATOM 737 C C . GLN A 1 93 ? 19.008 8.113 -3.623 1.00 95.44 93 GLN A C 1
ATOM 739 O O . GLN A 1 93 ? 20.112 7.785 -4.044 1.00 95.44 93 GLN A O 1
ATOM 744 N N . ARG A 1 94 ? 18.578 7.774 -2.398 1.00 97.12 94 ARG A N 1
ATOM 745 C CA . ARG A 1 94 ? 19.374 6.957 -1.470 1.00 97.12 94 ARG A CA 1
ATOM 746 C C . ARG A 1 94 ? 19.601 5.551 -2.019 1.00 97.12 94 ARG A C 1
ATOM 748 O O . ARG A 1 94 ? 20.718 5.058 -1.955 1.00 97.12 94 ARG A O 1
ATOM 755 N N . ARG A 1 95 ? 18.550 4.920 -2.550 1.00 96.19 95 ARG A N 1
ATOM 756 C CA . ARG A 1 95 ? 18.594 3.563 -3.112 1.00 96.19 95 ARG A CA 1
ATOM 757 C C . ARG A 1 95 ? 19.494 3.484 -4.351 1.00 96.19 95 ARG A C 1
ATOM 759 O O . ARG A 1 95 ? 20.073 2.433 -4.611 1.00 96.19 95 ARG A O 1
ATOM 766 N N . GLY A 1 96 ? 19.595 4.578 -5.112 1.00 94.62 96 GLY A N 1
ATOM 767 C CA . GLY A 1 96 ? 20.334 4.662 -6.376 1.00 94.62 96 GLY A CA 1
ATOM 768 C C . GLY A 1 96 ? 19.605 4.038 -7.574 1.00 94.62 96 GLY A C 1
ATOM 769 O O . GLY A 1 96 ? 20.193 3.924 -8.644 1.00 94.62 96 GLY A O 1
ATOM 770 N N . ARG A 1 97 ? 18.350 3.616 -7.385 1.00 94.38 97 ARG A N 1
ATOM 771 C CA . ARG A 1 97 ? 17.447 3.015 -8.381 1.00 94.38 97 ARG A CA 1
ATOM 772 C C . ARG A 1 97 ? 15.998 3.153 -7.914 1.00 94.38 97 ARG A C 1
ATOM 774 O O . ARG A 1 97 ? 15.761 3.541 -6.762 1.00 94.38 97 ARG A O 1
ATOM 781 N N . LYS A 1 98 ? 15.019 2.839 -8.767 1.00 95.44 98 LYS A N 1
ATOM 782 C CA . LYS A 1 98 ? 13.611 2.816 -8.335 1.00 95.44 98 LYS A CA 1
ATOM 783 C C . LYS A 1 98 ? 13.374 1.737 -7.273 1.00 95.44 98 LYS A C 1
ATOM 785 O O . LYS A 1 98 ? 14.155 0.798 -7.100 1.00 95.44 98 LYS A O 1
ATOM 790 N N . VAL A 1 99 ? 12.289 1.896 -6.517 1.00 96.19 99 VAL A N 1
ATOM 791 C CA . VAL A 1 99 ? 11.774 0.790 -5.701 1.00 96.19 99 VAL A CA 1
ATOM 792 C C . VAL A 1 99 ? 11.273 -0.305 -6.637 1.00 96.19 99 VAL A C 1
ATOM 794 O O . VAL A 1 99 ? 10.724 -0.013 -7.696 1.00 96.19 99 VAL A O 1
ATOM 797 N N . GLU A 1 100 ? 11.484 -1.561 -6.263 1.00 95.19 100 GLU A N 1
ATOM 798 C CA . GLU A 1 100 ? 11.196 -2.710 -7.119 1.00 95.19 100 GLU A CA 1
ATOM 799 C C . GLU A 1 100 ? 10.228 -3.641 -6.399 1.00 95.19 100 GLU A C 1
ATOM 801 O O . GLU A 1 100 ? 10.579 -4.292 -5.414 1.00 95.19 100 GLU A O 1
ATOM 806 N N . LEU A 1 101 ? 8.999 -3.720 -6.898 1.00 97.94 101 LEU A N 1
ATOM 807 C CA . LEU A 1 101 ? 7.987 -4.627 -6.380 1.00 97.94 101 LEU A CA 1
ATOM 808 C C . LEU A 1 101 ? 7.703 -5.688 -7.432 1.00 97.94 101 LEU A C 1
ATOM 810 O O . LEU A 1 101 ? 7.222 -5.379 -8.518 1.00 97.94 101 LEU A O 1
ATOM 814 N N . ASN A 1 102 ? 7.988 -6.941 -7.093 1.00 98.25 102 ASN A N 1
ATOM 815 C CA . ASN A 1 102 ? 7.654 -8.098 -7.911 1.00 98.25 102 ASN A CA 1
ATOM 816 C C . ASN A 1 102 ? 6.694 -8.971 -7.107 1.00 98.25 102 ASN A C 1
ATOM 818 O O . ASN A 1 102 ? 7.091 -9.547 -6.094 1.00 98.25 102 ASN A O 1
ATOM 822 N N . VAL A 1 103 ? 5.437 -9.052 -7.540 1.00 98.25 103 VAL A N 1
ATOM 823 C CA . VAL A 1 103 ? 4.395 -9.832 -6.860 1.00 98.25 103 VAL A CA 1
ATOM 824 C C . VAL A 1 103 ? 4.068 -11.064 -7.695 1.00 98.25 103 VAL A C 1
ATOM 826 O O . VAL A 1 103 ? 3.745 -10.887 -8.867 1.00 98.25 103 VAL A O 1
ATOM 829 N N . PRO A 1 104 ? 4.157 -12.291 -7.154 1.00 98.19 104 PRO A N 1
ATOM 830 C CA . PRO A 1 104 ? 3.838 -13.498 -7.911 1.00 98.19 104 PRO A CA 1
ATOM 831 C C . PRO A 1 104 ? 2.436 -13.416 -8.522 1.00 98.19 104 PRO A C 1
ATOM 833 O O . PRO A 1 104 ? 1.481 -13.049 -7.838 1.00 98.19 104 PRO A O 1
ATOM 836 N N . VAL A 1 105 ? 2.311 -13.714 -9.814 1.00 98.31 105 VAL A N 1
ATOM 837 C CA . VAL A 1 105 ? 1.009 -13.726 -10.495 1.00 98.31 105 VAL A CA 1
ATOM 838 C C . VAL A 1 105 ? 0.254 -15.012 -10.163 1.00 98.31 105 VAL A C 1
ATOM 840 O O . VAL A 1 105 ? 0.856 -16.082 -10.077 1.00 98.31 105 VAL A O 1
ATOM 843 N N . PHE A 1 106 ? -1.069 -14.931 -10.031 1.00 98.19 106 PHE A N 1
ATOM 844 C CA . PHE A 1 106 ? -1.900 -16.122 -9.911 1.00 98.19 106 PHE A CA 1
ATOM 845 C C . PHE A 1 106 ? -1.899 -16.911 -11.231 1.00 98.19 106 PHE A C 1
ATOM 847 O O . PHE A 1 106 ? -2.145 -16.366 -12.316 1.00 98.19 106 PHE A O 1
ATOM 854 N N . ARG A 1 107 ? -1.617 -18.215 -11.149 1.00 97.62 107 ARG A N 1
ATOM 855 C CA . ARG A 1 107 ? -1.590 -19.114 -12.307 1.00 97.62 107 ARG A CA 1
ATOM 856 C C . ARG A 1 107 ? -2.948 -19.786 -12.489 1.00 97.62 107 ARG A C 1
ATOM 858 O O . ARG A 1 107 ? -3.208 -20.832 -11.903 1.00 97.62 107 ARG A O 1
ATOM 865 N N . ASP A 1 108 ? -3.770 -19.208 -13.352 1.00 97.38 108 ASP A N 1
ATOM 866 C CA . ASP A 1 108 ? -4.992 -19.834 -13.851 1.00 97.38 108 ASP A CA 1
ATOM 867 C C . ASP A 1 108 ? -4.705 -20.644 -15.134 1.00 97.38 108 ASP A C 1
ATOM 869 O O . ASP A 1 108 ? -3.617 -20.580 -15.712 1.00 97.38 108 ASP A O 1
ATOM 873 N N . THR A 1 109 ? -5.706 -21.387 -15.602 1.00 97.81 109 THR A N 1
ATOM 874 C CA . THR A 1 109 ? -5.720 -22.212 -16.817 1.00 97.81 109 THR A CA 1
ATOM 875 C C . THR A 1 109 ? -5.228 -21.448 -18.047 1.00 97.81 109 THR A C 1
ATOM 877 O O . THR A 1 109 ? -4.494 -22.002 -18.861 1.00 97.81 109 THR A O 1
ATOM 880 N N . ASN A 1 110 ? -5.599 -20.167 -18.160 1.00 97.12 110 ASN A N 1
ATOM 881 C CA . ASN A 1 110 ? -5.287 -19.308 -19.305 1.00 97.12 110 ASN A CA 1
ATOM 882 C C . ASN A 1 110 ? -4.230 -18.231 -19.003 1.00 97.12 110 ASN A C 1
ATOM 884 O O . ASN A 1 110 ? -3.986 -17.372 -19.851 1.00 97.12 110 ASN A O 1
ATOM 888 N N . THR A 1 111 ? -3.594 -18.244 -17.824 1.00 97.06 111 THR A N 1
ATOM 889 C CA . THR A 1 111 ? -2.478 -17.328 -17.548 1.00 97.06 111 THR A CA 1
ATOM 890 C C . THR A 1 111 ? -1.287 -17.721 -18.438 1.00 97.06 111 THR A C 1
ATOM 892 O O . THR A 1 111 ? -0.816 -18.858 -18.333 1.00 97.06 111 THR A O 1
ATOM 895 N N . PRO A 1 112 ? -0.755 -16.825 -19.297 1.00 95.44 112 PRO A N 1
ATOM 896 C CA . PRO A 1 112 ? 0.402 -17.138 -20.135 1.00 95.44 112 PRO A CA 1
ATOM 897 C C . PRO A 1 112 ? 1.595 -17.603 -19.294 1.00 95.44 112 PRO A C 1
ATOM 899 O O . PRO A 1 112 ? 1.915 -16.979 -18.281 1.00 95.44 112 PRO A O 1
ATOM 902 N N . TRP A 1 113 ? 2.267 -18.683 -19.710 1.00 95.38 113 TRP A N 1
ATOM 903 C CA . TRP A 1 113 ? 3.389 -19.252 -18.961 1.00 95.38 113 TRP A CA 1
ATOM 904 C C . TRP A 1 113 ? 4.604 -19.562 -19.855 1.00 95.38 113 TRP A C 1
ATOM 906 O O . TRP A 1 113 ? 4.447 -20.275 -20.846 1.00 95.38 113 TRP A O 1
ATOM 916 N N . PRO A 1 114 ? 5.820 -19.091 -19.508 1.00 93.69 114 PRO A N 1
ATOM 917 C CA . PRO A 1 114 ? 6.141 -18.241 -18.357 1.00 93.69 114 PRO A CA 1
ATOM 918 C C . PRO A 1 114 ? 5.500 -16.850 -18.475 1.00 93.69 114 PRO A C 1
ATOM 920 O O . PRO A 1 114 ? 5.533 -16.236 -19.540 1.00 93.69 114 PRO A O 1
ATOM 923 N N . PHE A 1 115 ? 4.930 -16.352 -17.375 1.00 97.50 115 PHE A N 1
ATOM 924 C CA . PHE A 1 115 ? 4.326 -15.022 -17.359 1.00 97.50 115 PHE A CA 1
ATOM 925 C C . PHE A 1 115 ? 5.418 -13.953 -17.436 1.00 97.50 115 PHE A C 1
ATOM 927 O O . PHE A 1 115 ? 6.358 -13.953 -16.636 1.00 97.50 115 PHE A O 1
ATOM 934 N N . ASN A 1 116 ? 5.271 -13.036 -18.386 1.00 96.81 116 ASN A N 1
ATOM 935 C CA . ASN A 1 116 ? 6.015 -11.785 -18.442 1.00 96.81 116 ASN A CA 1
ATOM 936 C C . ASN A 1 116 ? 4.983 -10.668 -18.374 1.00 96.81 116 ASN A C 1
ATOM 938 O O . ASN A 1 116 ? 4.008 -10.704 -19.124 1.00 96.81 116 ASN A O 1
ATOM 942 N N . ASP A 1 117 ? 5.186 -9.714 -17.473 1.00 96.88 117 ASP A N 1
ATOM 943 C CA . ASP A 1 117 ? 4.241 -8.628 -17.255 1.00 96.88 117 ASP A CA 1
ATOM 944 C C . ASP A 1 117 ? 4.086 -7.779 -18.533 1.00 96.88 117 ASP A C 1
ATOM 946 O O . ASP A 1 117 ? 5.026 -7.078 -18.922 1.00 96.88 117 ASP A O 1
ATOM 950 N N . PRO A 1 118 ? 2.917 -7.822 -19.199 1.00 95.56 118 PRO A N 1
ATOM 951 C CA . PRO A 1 118 ? 2.734 -7.188 -20.499 1.00 95.56 118 PRO A CA 1
ATOM 952 C C . PRO A 1 118 ? 2.597 -5.666 -20.401 1.00 95.56 118 PRO A C 1
ATOM 954 O O . PRO A 1 118 ? 2.528 -4.990 -21.428 1.00 95.56 118 PRO A O 1
ATOM 957 N N . THR A 1 119 ? 2.506 -5.100 -19.191 1.00 95.19 119 THR A N 1
ATOM 958 C CA . THR A 1 119 ? 2.328 -3.655 -19.030 1.00 95.19 119 THR A CA 1
ATOM 959 C C . THR A 1 119 ? 3.653 -2.906 -18.904 1.00 95.19 119 THR A C 1
ATOM 961 O O . THR A 1 119 ? 3.626 -1.676 -18.919 1.00 95.19 119 THR A O 1
ATOM 964 N N . VAL A 1 120 ? 4.786 -3.602 -18.756 1.00 96.69 120 VAL A N 1
ATOM 965 C CA . VAL A 1 120 ? 6.115 -2.982 -18.640 1.00 96.69 120 VAL A CA 1
ATOM 966 C C . VAL A 1 120 ? 6.557 -2.427 -19.992 1.00 96.69 120 VAL A C 1
ATOM 968 O O . VAL A 1 120 ? 6.553 -3.137 -20.996 1.00 96.69 120 VAL A O 1
ATOM 971 N N . ASN A 1 121 ? 6.981 -1.164 -20.016 1.00 95.88 121 ASN A N 1
ATOM 972 C CA . ASN A 1 121 ? 7.565 -0.538 -21.194 1.00 95.88 121 ASN A CA 1
ATOM 973 C C . ASN A 1 121 ? 9.100 -0.609 -21.139 1.00 95.88 121 ASN A C 1
ATOM 975 O O . ASN A 1 121 ? 9.745 0.150 -20.416 1.00 95.88 121 ASN A O 1
ATOM 979 N N . TYR A 1 122 ? 9.680 -1.508 -21.936 1.00 96.50 122 TYR A N 1
ATOM 980 C CA . TYR A 1 122 ? 11.130 -1.689 -22.040 1.00 96.50 122 TYR A CA 1
ATOM 981 C C . TYR A 1 122 ? 11.825 -0.662 -22.938 1.00 96.50 122 TYR A C 1
ATOM 983 O O . TYR A 1 122 ? 13.052 -0.609 -22.913 1.00 96.50 122 TYR A O 1
ATOM 991 N N . ASP A 1 123 ? 11.080 0.171 -23.664 1.00 96.38 123 ASP A N 1
ATOM 992 C CA . ASP A 1 123 ? 11.614 1.200 -24.566 1.00 96.38 123 ASP A CA 1
ATOM 993 C C . ASP A 1 123 ? 11.560 2.604 -23.935 1.00 96.38 123 ASP A C 1
ATOM 995 O O . ASP A 1 123 ? 11.776 3.619 -24.599 1.00 96.38 123 ASP A O 1
ATOM 999 N N . LEU A 1 124 ? 11.252 2.695 -22.634 1.00 94.25 124 LEU A N 1
ATOM 1000 C CA . LEU A 1 124 ? 11.244 3.962 -21.909 1.00 94.25 124 LEU A CA 1
ATOM 1001 C C . LEU A 1 124 ? 12.678 4.406 -21.560 1.00 94.25 124 LEU A C 1
ATOM 1003 O O . LEU A 1 124 ? 13.481 3.621 -21.039 1.00 94.25 124 LEU A O 1
ATOM 1007 N N . HIS A 1 125 ? 12.990 5.673 -21.842 1.00 95.88 125 HIS A N 1
ATOM 1008 C CA . HIS A 1 125 ? 14.316 6.285 -21.661 1.00 95.88 125 HIS A CA 1
ATOM 1009 C C . HIS A 1 125 ? 14.243 7.712 -21.088 1.00 95.88 125 HIS A C 1
ATOM 1011 O O . HIS A 1 125 ? 15.156 8.512 -21.285 1.00 95.88 125 HIS A O 1
ATOM 1017 N N . THR A 1 126 ? 13.148 8.056 -20.409 1.00 95.12 126 THR A N 1
ATOM 1018 C CA . THR A 1 126 ? 12.914 9.412 -19.889 1.00 95.12 126 THR A CA 1
ATOM 1019 C C . THR A 1 126 ? 13.812 9.711 -18.691 1.00 95.12 126 THR A C 1
ATOM 1021 O O . THR A 1 126 ? 14.308 10.827 -18.543 1.00 95.12 126 THR A O 1
ATOM 1024 N N . TRP A 1 127 ? 14.046 8.706 -17.848 1.00 96.00 127 TRP A N 1
ATOM 1025 C CA . TRP A 1 127 ? 14.865 8.795 -16.645 1.00 96.00 127 TRP A CA 1
ATOM 1026 C C . TRP A 1 127 ? 15.992 7.756 -16.656 1.00 96.00 127 TRP A C 1
ATOM 1028 O O . TRP A 1 127 ? 15.827 6.680 -17.236 1.00 96.00 127 TRP A O 1
ATOM 1038 N N . PRO A 1 128 ? 17.124 8.016 -15.971 1.00 94.69 128 PRO A N 1
ATOM 1039 C CA . PRO A 1 128 ? 18.200 7.031 -15.834 1.00 94.69 128 PRO A CA 1
ATOM 1040 C C . PRO A 1 128 ? 17.711 5.673 -15.302 1.00 94.69 128 PRO A C 1
ATOM 1042 O O . PRO A 1 128 ? 18.113 4.618 -15.798 1.00 94.69 128 PRO A O 1
ATOM 1045 N N . GLU A 1 129 ? 16.786 5.706 -14.339 1.00 94.88 129 GLU A N 1
ATOM 1046 C CA . GLU A 1 129 ? 16.204 4.528 -13.693 1.00 94.88 129 GLU A CA 1
ATOM 1047 C C . GLU A 1 129 ? 15.241 3.741 -14.603 1.00 94.88 129 GLU A C 1
ATOM 1049 O O . GLU A 1 129 ? 14.847 2.625 -14.276 1.00 94.88 129 GLU A O 1
ATOM 1054 N N . ASP A 1 130 ? 14.866 4.253 -15.781 1.00 95.44 130 ASP A N 1
ATOM 1055 C CA . ASP A 1 130 ? 14.081 3.461 -16.740 1.00 95.44 130 ASP A CA 1
ATOM 1056 C C . ASP A 1 130 ? 14.897 2.296 -17.316 1.00 95.44 130 ASP A C 1
ATOM 1058 O O . ASP A 1 130 ? 14.340 1.351 -17.867 1.00 95.44 130 ASP A O 1
ATOM 1062 N N . SER A 1 131 ? 16.225 2.321 -17.155 1.00 95.62 131 SER A N 1
ATOM 1063 C CA . SER A 1 131 ? 17.086 1.179 -17.468 1.00 95.62 131 SER A CA 1
ATOM 1064 C C . SER A 1 131 ? 16.955 0.009 -16.491 1.00 95.62 131 SER A C 1
ATOM 1066 O O . SER A 1 131 ? 17.297 -1.109 -16.875 1.00 95.62 131 SER A O 1
ATOM 1068 N N . ASP A 1 132 ? 16.384 0.207 -15.297 1.00 94.94 132 ASP A N 1
ATOM 1069 C CA . ASP A 1 132 ? 16.254 -0.830 -14.263 1.00 94.94 132 ASP A CA 1
ATOM 1070 C C . ASP A 1 132 ? 15.527 -2.079 -14.798 1.00 94.94 132 ASP A C 1
ATOM 1072 O O . ASP A 1 132 ? 15.962 -3.210 -14.569 1.00 94.94 132 ASP A O 1
ATOM 1076 N N . VAL A 1 133 ? 14.469 -1.897 -15.601 1.00 96.06 133 VAL A N 1
ATOM 1077 C CA . VAL A 1 133 ? 13.708 -3.020 -16.183 1.00 96.06 133 VAL A CA 1
ATOM 1078 C C . VAL A 1 133 ? 14.531 -3.845 -17.175 1.00 96.06 133 VAL A C 1
ATOM 1080 O O . VAL A 1 133 ? 14.361 -5.061 -17.244 1.00 96.06 133 VAL A O 1
ATOM 1083 N N . ARG A 1 134 ? 15.468 -3.211 -17.891 1.00 95.62 134 ARG A N 1
ATOM 1084 C CA . ARG A 1 134 ? 16.415 -3.870 -18.809 1.00 95.62 134 ARG A CA 1
ATOM 1085 C C . ARG A 1 134 ? 17.582 -4.522 -18.061 1.00 95.62 134 ARG A C 1
ATOM 1087 O O . ARG A 1 134 ? 18.174 -5.470 -18.564 1.00 95.62 134 ARG A O 1
ATOM 1094 N N . ASN A 1 135 ? 17.858 -4.060 -16.843 1.00 93.69 135 ASN A N 1
ATOM 1095 C CA . ASN A 1 135 ? 18.925 -4.547 -15.969 1.00 93.69 135 ASN A CA 1
ATOM 1096 C C . ASN A 1 135 ? 18.450 -5.610 -14.958 1.00 93.69 135 ASN A C 1
ATOM 1098 O O . ASN A 1 135 ? 19.157 -5.912 -14.001 1.00 93.69 135 ASN A O 1
ATOM 1102 N N . GLY A 1 136 ? 17.266 -6.198 -15.168 1.00 93.25 136 GLY A N 1
ATOM 1103 C CA . GLY A 1 136 ? 16.783 -7.339 -14.385 1.00 93.25 136 GLY A CA 1
ATOM 1104 C C . GLY A 1 136 ? 15.841 -7.008 -13.22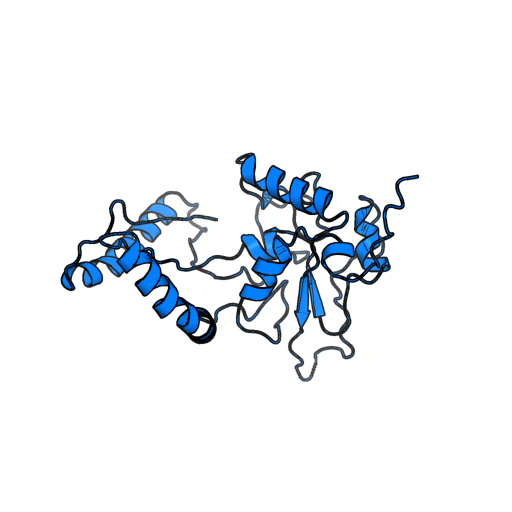5 1.00 93.25 136 GLY A C 1
ATOM 1105 O O . GLY A 1 136 ? 15.540 -7.903 -12.437 1.00 93.25 136 GLY A O 1
ATOM 1106 N N . ALA A 1 137 ? 15.323 -5.777 -13.123 1.00 95.50 137 ALA A N 1
ATOM 1107 C CA . ALA A 1 137 ? 14.344 -5.427 -12.085 1.00 95.50 137 ALA A CA 1
ATOM 1108 C C . ALA A 1 137 ? 13.014 -6.204 -12.206 1.00 95.50 137 ALA A C 1
ATOM 1110 O O . ALA A 1 137 ? 12.315 -6.401 -11.209 1.00 95.50 137 ALA A O 1
ATOM 1111 N N . VAL A 1 138 ? 12.658 -6.658 -13.414 1.00 97.19 138 VAL A N 1
ATOM 1112 C CA . VAL A 1 138 ? 11.419 -7.404 -13.696 1.00 97.19 138 VAL A CA 1
ATOM 1113 C C . VAL A 1 138 ? 11.674 -8.906 -13.619 1.00 97.19 138 VAL A C 1
ATOM 1115 O O . VAL A 1 138 ? 12.484 -9.449 -14.373 1.00 97.19 138 VAL A O 1
ATOM 1118 N N . LYS A 1 139 ? 10.948 -9.603 -12.740 1.00 97.19 139 LYS A N 1
ATOM 1119 C CA . LYS A 1 139 ? 11.057 -11.059 -12.571 1.00 97.19 139 LYS A CA 1
ATOM 1120 C C . LYS A 1 139 ? 9.996 -11.796 -13.392 1.00 97.19 139 LYS A C 1
ATOM 1122 O O . LYS A 1 139 ? 8.823 -11.432 -13.384 1.00 97.19 139 LYS A O 1
ATOM 1127 N N . LYS A 1 140 ? 10.384 -12.899 -14.046 1.00 97.44 140 LYS A N 1
ATOM 1128 C CA . LYS A 1 140 ? 9.433 -13.836 -14.679 1.00 97.44 140 LYS A CA 1
ATOM 1129 C C . LYS A 1 140 ? 8.444 -14.362 -13.634 1.00 97.44 140 LYS A C 1
ATOM 1131 O O . LYS A 1 140 ? 8.835 -14.606 -12.494 1.00 97.44 140 LYS A O 1
ATOM 1136 N N . GLY A 1 141 ? 7.182 -14.554 -14.006 1.00 97.81 141 GLY A N 1
ATOM 1137 C CA . GLY A 1 141 ? 6.141 -15.028 -13.086 1.00 97.81 141 GLY A CA 1
ATOM 1138 C C . GLY A 1 141 ? 5.599 -13.966 -12.123 1.00 97.81 141 GLY A C 1
ATOM 1139 O O . GLY A 1 141 ? 4.857 -14.324 -11.214 1.00 97.81 141 GLY A O 1
ATOM 1140 N N . HIS A 1 142 ? 5.972 -12.691 -12.279 1.00 98.44 142 HIS A N 1
ATOM 1141 C CA . HIS A 1 142 ? 5.594 -11.627 -11.348 1.00 98.44 142 HIS A CA 1
ATOM 1142 C C . HIS A 1 142 ? 4.982 -10.421 -12.062 1.00 98.44 142 HIS A C 1
ATOM 1144 O O . HIS A 1 142 ? 5.391 -10.063 -13.164 1.00 98.44 142 HIS A O 1
ATOM 1150 N N . VAL A 1 143 ? 4.041 -9.769 -11.385 1.00 98.25 143 VAL A N 1
ATOM 1151 C CA . VAL A 1 143 ? 3.550 -8.423 -11.687 1.00 98.25 143 VAL A CA 1
ATOM 1152 C C . VAL A 1 143 ? 4.558 -7.416 -11.133 1.00 98.25 143 VAL A C 1
ATOM 1154 O O . VAL A 1 143 ? 4.872 -7.444 -9.938 1.00 98.25 143 VAL A O 1
ATOM 1157 N N . TYR A 1 144 ? 5.067 -6.538 -11.994 1.00 98.38 144 TYR A N 1
ATOM 1158 C CA . TYR A 1 144 ? 6.090 -5.549 -11.667 1.00 98.38 144 TYR A CA 1
ATOM 1159 C C . TYR A 1 144 ? 5.493 -4.163 -11.412 1.00 98.38 144 TYR A C 1
ATOM 1161 O O . TYR A 1 144 ? 4.649 -3.679 -12.168 1.00 98.38 144 TYR A O 1
ATOM 1169 N N . MET A 1 145 ? 5.952 -3.499 -10.356 1.00 98.00 145 MET A N 1
ATOM 1170 C CA . MET A 1 145 ? 5.540 -2.148 -9.978 1.00 98.00 145 MET A CA 1
ATOM 1171 C C . MET A 1 145 ? 6.759 -1.360 -9.470 1.00 98.00 145 MET A C 1
ATOM 1173 O O . MET A 1 145 ? 7.599 -1.916 -8.762 1.00 98.00 145 MET A O 1
ATOM 1177 N N . ASP A 1 146 ? 6.858 -0.073 -9.818 1.00 97.00 146 ASP A N 1
ATOM 1178 C CA . ASP A 1 146 ? 8.095 0.719 -9.667 1.00 97.00 146 ASP A CA 1
ATOM 1179 C C . ASP A 1 146 ? 7.938 2.015 -8.847 1.00 97.00 146 ASP A C 1
ATOM 1181 O O . ASP A 1 146 ? 8.783 2.910 -8.907 1.00 97.00 146 ASP A O 1
ATOM 1185 N N . ALA A 1 147 ? 6.850 2.137 -8.079 1.00 96.62 147 ALA A N 1
ATOM 1186 C CA . ALA A 1 147 ? 6.514 3.363 -7.359 1.00 96.62 147 ALA A CA 1
ATOM 1187 C C . ALA A 1 147 ? 6.104 3.118 -5.908 1.00 96.62 147 ALA A C 1
ATOM 1189 O O . ALA A 1 147 ? 5.387 2.165 -5.595 1.00 96.62 147 ALA A O 1
ATOM 1190 N N . MET A 1 148 ? 6.438 4.080 -5.043 1.00 96.81 148 MET A N 1
ATOM 1191 C CA . MET A 1 148 ? 5.997 4.114 -3.645 1.00 96.81 148 MET 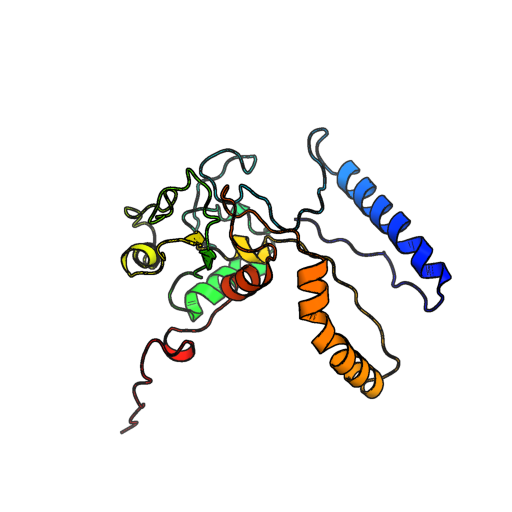A CA 1
ATOM 1192 C C . MET A 1 148 ? 4.466 4.017 -3.508 1.00 96.81 148 MET A C 1
ATOM 1194 O O . MET A 1 148 ? 3.960 3.429 -2.550 1.00 96.81 148 MET A O 1
ATOM 1198 N N . ALA A 1 149 ? 3.725 4.550 -4.485 1.00 95.81 149 ALA A N 1
ATOM 1199 C CA . ALA A 1 149 ? 2.266 4.538 -4.512 1.00 95.81 149 ALA A CA 1
ATOM 1200 C C . ALA A 1 149 ? 1.660 3.123 -4.518 1.00 95.81 149 ALA A C 1
ATOM 1202 O O . ALA A 1 149 ? 0.573 2.934 -3.984 1.00 95.81 149 ALA A O 1
ATOM 1203 N N . PHE A 1 150 ? 2.357 2.111 -5.039 1.00 97.25 150 PHE A N 1
ATOM 1204 C CA . PHE A 1 150 ? 1.847 0.735 -5.041 1.00 97.25 150 PHE A CA 1
ATOM 1205 C C . PHE A 1 150 ? 1.859 0.073 -3.659 1.00 97.25 150 PHE A C 1
ATOM 1207 O O . PHE A 1 150 ? 1.094 -0.855 -3.415 1.00 97.25 150 PHE A O 1
ATOM 1214 N N . GLY A 1 151 ? 2.685 0.572 -2.737 1.00 96.75 151 GLY A N 1
ATOM 1215 C CA . GLY A 1 151 ? 2.639 0.186 -1.330 1.00 96.75 151 GLY A CA 1
ATOM 1216 C C . GLY A 1 151 ? 1.861 1.197 -0.500 1.00 96.75 151 GLY A C 1
ATOM 1217 O O . GLY A 1 151 ? 0.775 0.898 -0.015 1.00 96.75 151 GLY A O 1
ATOM 1218 N N . MET A 1 152 ? 2.388 2.415 -0.364 1.00 97.06 152 MET A N 1
ATOM 1219 C CA . MET A 1 152 ? 1.831 3.461 0.509 1.00 97.06 152 MET A CA 1
ATOM 1220 C C . MET A 1 152 ? 0.500 4.047 0.013 1.00 97.06 152 MET A C 1
ATOM 1222 O O . MET A 1 152 ? -0.187 4.713 0.779 1.00 97.06 152 MET A O 1
ATOM 1226 N N . GLY A 1 153 ? 0.106 3.769 -1.234 1.00 96.12 153 GLY A N 1
ATOM 1227 C CA . GLY A 1 153 ? -1.254 4.010 -1.727 1.00 96.12 153 GLY A CA 1
ATOM 1228 C C . GLY A 1 153 ? -2.282 2.981 -1.238 1.00 96.12 153 GLY A C 1
ATOM 1229 O O . GLY A 1 153 ? -3.457 3.073 -1.590 1.00 96.12 153 GLY A O 1
ATOM 1230 N N . SER A 1 154 ? -1.858 2.001 -0.436 1.00 97.12 154 SER A N 1
ATOM 1231 C CA . SER A 1 154 ? -2.737 1.024 0.200 1.00 97.12 154 SER A CA 1
ATOM 1232 C C . SER A 1 154 ? -3.294 1.535 1.533 1.00 97.12 154 SER A C 1
ATOM 1234 O O . SER A 1 154 ? -2.599 2.188 2.310 1.00 97.12 154 SER A O 1
ATOM 1236 N N . CYS A 1 155 ? -4.540 1.186 1.845 1.00 98.31 155 CYS A N 1
ATOM 1237 C CA . CYS A 1 155 ? -5.192 1.503 3.112 1.00 98.31 155 CYS A CA 1
ATOM 1238 C C . CYS A 1 155 ? -5.006 0.389 4.150 1.00 98.31 155 CYS A C 1
ATOM 1240 O O . CYS A 1 155 ? -4.745 -0.774 3.835 1.00 98.31 155 CYS A O 1
ATOM 1242 N N . CYS A 1 156 ? -5.209 0.735 5.418 1.00 98.31 156 CYS A N 1
ATOM 1243 C CA . CYS A 1 156 ? -5.189 -0.216 6.520 1.00 98.31 156 CYS A CA 1
ATOM 1244 C C . CYS A 1 156 ? -6.140 0.195 7.644 1.00 98.31 156 CYS A C 1
ATOM 1246 O O . CYS A 1 156 ? -6.585 1.340 7.704 1.00 98.31 156 CYS A O 1
ATOM 1248 N N . LEU A 1 157 ? -6.438 -0.750 8.535 1.00 98.25 157 LEU A N 1
ATOM 1249 C CA . LEU A 1 157 ? -7.026 -0.460 9.835 1.00 98.25 157 LEU A CA 1
ATOM 1250 C C . LEU A 1 157 ? -5.908 -0.493 10.877 1.00 98.25 157 LEU A C 1
ATOM 1252 O O . LEU A 1 157 ? -5.167 -1.472 10.958 1.00 98.25 157 LEU A O 1
ATOM 1256 N N . GLN A 1 158 ? -5.798 0.571 11.664 1.00 98.12 158 GLN A N 1
ATOM 1257 C CA . GLN A 1 158 ? -4.846 0.687 12.764 1.00 98.12 158 GLN A CA 1
ATOM 1258 C C . GLN A 1 158 ? -5.594 1.001 14.054 1.00 98.12 158 GLN A C 1
ATOM 1260 O O . GLN A 1 158 ? -6.594 1.724 14.047 1.00 98.12 158 GLN A O 1
ATOM 1265 N N . ILE A 1 159 ? -5.107 0.439 15.157 1.00 96.00 159 ILE A N 1
ATOM 1266 C CA . ILE A 1 159 ? -5.655 0.638 16.496 1.00 96.00 159 ILE A CA 1
ATOM 1267 C C . ILE A 1 159 ? -4.489 0.968 17.421 1.00 96.00 159 ILE A C 1
ATOM 1269 O O . ILE A 1 159 ? -3.491 0.251 17.442 1.00 96.00 159 ILE A O 1
ATOM 1273 N N . THR A 1 160 ? -4.637 2.041 18.193 1.00 96.50 160 THR A N 1
ATOM 1274 C CA . THR A 1 160 ? -3.624 2.509 19.143 1.00 96.50 160 THR A CA 1
ATOM 1275 C C . THR A 1 160 ? -4.171 2.396 20.558 1.00 96.50 160 THR A C 1
ATOM 1277 O O . THR A 1 160 ? -5.245 2.924 20.849 1.00 96.50 160 THR A O 1
ATOM 1280 N N . PHE A 1 161 ? -3.423 1.734 21.441 1.00 94.50 161 PHE A N 1
ATOM 1281 C CA . PHE A 1 161 ? -3.766 1.572 22.854 1.00 94.50 161 PHE A CA 1
ATOM 1282 C C . PHE A 1 161 ? -2.873 2.457 23.725 1.00 94.50 161 PHE A C 1
ATOM 1284 O O . PHE A 1 161 ? -1.657 2.489 23.543 1.00 94.50 161 PHE A O 1
ATOM 1291 N N . GLN A 1 162 ? -3.470 3.151 24.694 1.00 94.94 162 GLN A N 1
ATOM 1292 C CA . GLN A 1 162 ? -2.719 3.838 25.742 1.00 94.94 162 GLN A CA 1
ATOM 1293 C C . GLN A 1 162 ? -2.448 2.867 26.893 1.00 94.94 162 GLN A C 1
ATOM 1295 O O . GLN A 1 162 ? -3.377 2.251 27.409 1.00 94.94 162 GLN A O 1
ATOM 1300 N N . CYS A 1 163 ? -1.187 2.774 27.309 1.00 96.06 163 CYS A N 1
ATOM 1301 C CA . CYS A 1 163 ? -0.771 2.032 28.501 1.00 96.06 163 CYS A CA 1
ATOM 1302 C C . CYS A 1 163 ? -0.556 2.998 29.676 1.00 96.06 163 CYS A C 1
ATOM 1304 O O . CYS A 1 163 ? -0.311 4.187 29.469 1.00 96.06 163 CYS A O 1
ATOM 1306 N N . MET A 1 164 ? -0.615 2.499 30.908 1.00 96.25 164 MET A N 1
ATOM 1307 C CA . MET A 1 164 ? -0.429 3.291 32.127 1.00 96.25 164 MET A CA 1
ATOM 1308 C C . MET A 1 164 ? 0.988 3.859 32.250 1.00 96.25 164 MET A C 1
ATOM 1310 O O . MET A 1 164 ? 1.182 4.928 32.822 1.00 96.25 164 MET A O 1
ATOM 1314 N N . ASN A 1 165 ? 1.992 3.127 31.763 1.00 98.00 165 ASN A N 1
ATOM 1315 C CA . ASN A 1 165 ? 3.400 3.516 31.812 1.00 98.00 165 ASN A CA 1
ATOM 1316 C C . ASN A 1 165 ? 4.233 2.720 30.792 1.00 98.00 165 ASN A C 1
ATOM 1318 O O . ASN A 1 165 ? 3.736 1.818 30.115 1.00 98.00 165 ASN A O 1
ATOM 1322 N N . ILE A 1 166 ? 5.526 3.041 30.710 1.00 98.44 166 ILE A N 1
ATOM 1323 C CA . ILE A 1 166 ? 6.469 2.398 29.787 1.00 98.44 166 ILE A CA 1
ATOM 1324 C C . ILE A 1 166 ? 6.609 0.885 30.006 1.00 98.44 166 ILE A C 1
ATOM 1326 O O . ILE A 1 166 ? 6.766 0.151 29.035 1.00 98.44 166 ILE A O 1
ATOM 1330 N N . ASN A 1 167 ? 6.527 0.398 31.249 1.00 98.62 167 ASN A N 1
ATOM 1331 C CA . ASN A 1 167 ? 6.695 -1.029 31.536 1.00 98.62 167 ASN A CA 1
ATOM 1332 C C . ASN A 1 167 ? 5.518 -1.836 30.983 1.00 98.62 167 ASN A C 1
ATOM 1334 O O . ASN A 1 167 ? 5.721 -2.861 30.334 1.00 98.62 167 ASN A O 1
ATOM 1338 N N . GLU A 1 168 ? 4.293 -1.347 31.185 1.00 98.12 168 GLU A N 1
ATOM 1339 C CA . GLU A 1 168 ? 3.108 -1.954 30.579 1.00 98.12 168 GLU A CA 1
ATOM 1340 C C . GLU A 1 168 ? 3.130 -1.822 29.053 1.00 98.12 168 GLU A C 1
ATOM 1342 O O . GLU A 1 168 ? 2.860 -2.800 28.364 1.00 98.12 168 GLU A O 1
ATOM 1347 N N . GLY A 1 169 ? 3.532 -0.661 28.523 1.00 98.25 169 GLY A N 1
ATOM 1348 C CA . GLY A 1 169 ? 3.656 -0.446 27.079 1.00 98.25 169 GLY A CA 1
ATOM 1349 C C . GLY A 1 169 ? 4.582 -1.451 26.401 1.00 98.25 169 GLY A C 1
ATOM 1350 O O . GLY A 1 169 ? 4.220 -2.032 25.381 1.00 98.25 169 GLY A O 1
ATOM 1351 N N . ARG A 1 170 ? 5.745 -1.721 27.004 1.00 98.38 170 ARG A N 1
ATOM 1352 C CA . ARG A 1 170 ? 6.682 -2.746 26.520 1.00 98.38 170 ARG A CA 1
ATOM 1353 C C . ARG A 1 170 ? 6.072 -4.142 26.579 1.00 98.38 170 ARG A C 1
ATOM 1355 O O . ARG A 1 170 ? 6.135 -4.875 25.601 1.00 98.38 170 ARG A O 1
ATOM 1362 N N . LYS A 1 171 ? 5.424 -4.486 27.695 1.00 98.31 171 LYS A N 1
ATOM 1363 C CA . LYS A 1 171 ? 4.777 -5.792 27.860 1.00 98.31 171 LYS A CA 1
ATOM 1364 C C . LYS A 1 171 ? 3.659 -6.013 26.838 1.00 98.31 171 LYS A C 1
ATOM 1366 O O . LYS A 1 171 ? 3.591 -7.085 26.247 1.00 98.31 171 LYS A O 1
ATOM 1371 N N . LEU A 1 172 ? 2.803 -5.013 26.618 1.00 97.81 172 LEU A N 1
ATOM 1372 C CA . LEU A 1 172 ? 1.730 -5.088 25.628 1.00 97.81 172 LEU A CA 1
ATOM 1373 C C . LEU A 1 172 ? 2.299 -5.211 24.210 1.00 97.81 172 LEU A C 1
ATOM 1375 O O . LEU A 1 172 ? 1.822 -6.036 23.436 1.00 97.81 172 LEU A O 1
ATOM 1379 N N . TYR A 1 173 ? 3.335 -4.435 23.882 1.00 98.25 173 TYR A N 1
ATOM 1380 C CA . TYR A 1 173 ? 4.027 -4.523 22.596 1.00 98.25 173 TYR A CA 1
ATOM 1381 C C . TYR A 1 173 ? 4.559 -5.939 22.332 1.00 98.25 173 TYR A C 1
ATOM 1383 O O . TYR A 1 173 ? 4.250 -6.527 21.294 1.00 98.25 173 TYR A O 1
ATOM 1391 N N . ASP A 1 174 ? 5.281 -6.518 23.295 1.00 98.25 174 ASP A N 1
ATOM 1392 C CA . ASP A 1 174 ? 5.842 -7.868 23.178 1.00 98.25 174 ASP A CA 1
ATOM 1393 C C . ASP A 1 174 ? 4.742 -8.928 23.010 1.00 98.25 174 ASP A C 1
ATOM 1395 O O . ASP A 1 174 ? 4.886 -9.856 22.215 1.00 98.25 174 ASP A O 1
ATOM 1399 N N . GLN A 1 175 ? 3.611 -8.772 23.708 1.00 97.62 175 GLN A N 1
ATOM 1400 C CA . GLN A 1 175 ? 2.467 -9.685 23.612 1.00 97.62 175 GLN A CA 1
ATOM 1401 C C . GLN A 1 175 ? 1.701 -9.572 22.287 1.00 97.62 175 GLN A C 1
ATOM 1403 O O . GLN A 1 175 ? 1.185 -10.577 21.798 1.00 97.62 175 GLN A O 1
ATOM 1408 N N . LEU A 1 176 ? 1.618 -8.376 21.694 1.00 97.62 176 LEU A N 1
ATOM 1409 C CA . LEU A 1 176 ? 0.933 -8.158 20.415 1.00 97.62 176 LEU A CA 1
ATOM 1410 C C . LEU A 1 176 ? 1.809 -8.498 19.201 1.00 97.62 176 LEU A C 1
ATOM 1412 O O . LEU A 1 176 ? 1.270 -8.862 18.157 1.00 97.62 176 LEU A O 1
ATOM 1416 N N . SER A 1 177 ? 3.137 -8.422 19.327 1.00 96.81 177 SER A N 1
ATOM 1417 C CA . SER A 1 177 ? 4.094 -8.734 18.255 1.00 96.81 177 SER A CA 1
ATOM 1418 C C . SER A 1 177 ? 3.824 -10.074 17.536 1.00 96.81 177 SER A C 1
ATOM 1420 O O . SER A 1 177 ? 3.650 -10.062 16.313 1.00 96.81 177 SER A O 1
ATOM 1422 N N . PRO A 1 178 ? 3.671 -11.224 18.231 1.00 97.69 178 PRO A N 1
ATOM 1423 C CA . PRO A 1 178 ? 3.388 -12.500 17.566 1.00 97.69 178 PRO A CA 1
ATOM 1424 C C . PRO A 1 178 ? 1.993 -12.571 16.925 1.00 97.69 178 PRO A C 1
ATOM 1426 O O . PRO A 1 178 ? 1.766 -13.408 16.052 1.00 97.69 178 PRO A O 1
ATOM 1429 N N . LEU A 1 179 ? 1.055 -11.698 17.315 1.00 97.75 179 LEU A N 1
ATOM 1430 C CA . LEU A 1 179 ? -0.283 -11.642 16.717 1.00 97.75 179 LEU A CA 1
ATOM 1431 C C . LEU A 1 179 ? -0.298 -10.903 15.375 1.00 97.75 179 LEU A C 1
ATOM 1433 O O . LEU A 1 179 ? -1.227 -11.099 14.595 1.00 97.75 179 LEU A O 1
ATOM 1437 N N . GLY A 1 180 ? 0.721 -10.089 15.082 1.00 97.12 180 GLY A N 1
ATOM 1438 C CA . GLY A 1 180 ? 0.845 -9.335 13.833 1.00 97.12 180 GLY A CA 1
ATOM 1439 C C . GLY A 1 180 ? 0.609 -10.176 12.568 1.00 97.12 180 GLY A C 1
ATOM 1440 O O . GLY A 1 180 ? -0.331 -9.879 11.827 1.00 97.12 180 GLY A O 1
ATOM 1441 N N . PRO A 1 181 ? 1.393 -11.242 12.311 1.00 97.81 181 PRO A N 1
ATOM 1442 C CA . PRO A 1 181 ? 1.202 -12.086 11.128 1.00 97.81 181 PRO A CA 1
ATOM 1443 C C . PRO A 1 181 ? -0.131 -12.851 11.131 1.00 97.81 181 PRO A C 1
ATOM 1445 O O . PRO A 1 181 ? -0.704 -13.068 10.065 1.00 97.81 181 PRO A O 1
ATOM 1448 N N . ILE A 1 182 ? -0.661 -13.212 12.306 1.00 98.38 182 ILE A N 1
ATOM 1449 C CA . ILE A 1 182 ? -1.959 -13.898 12.431 1.00 98.38 182 ILE A CA 1
ATOM 1450 C C . ILE A 1 182 ? -3.088 -12.962 11.994 1.00 98.38 182 ILE A C 1
ATOM 1452 O O . ILE A 1 182 ? -3.923 -13.333 11.173 1.00 98.38 182 ILE A O 1
ATOM 1456 N N . LEU A 1 183 ? -3.096 -11.727 12.502 1.00 98.38 183 LEU A N 1
ATOM 1457 C CA . LEU A 1 183 ? -4.089 -10.722 12.133 1.00 98.38 183 LEU A CA 1
ATOM 1458 C C . LEU A 1 183 ? -3.942 -10.292 10.672 1.00 98.38 183 LEU A C 1
ATOM 1460 O O . LEU A 1 183 ? -4.952 -10.070 10.010 1.00 98.38 183 LEU A O 1
ATOM 1464 N N . LEU A 1 184 ? -2.714 -10.215 10.151 1.00 98.44 184 LEU A N 1
ATOM 1465 C CA . LEU A 1 184 ? -2.460 -9.940 8.737 1.00 98.44 184 LEU A CA 1
ATOM 1466 C C . LEU A 1 184 ? -3.116 -10.994 7.834 1.00 98.44 184 LEU A C 1
ATOM 1468 O O . LEU A 1 184 ? -3.822 -10.621 6.903 1.00 98.44 184 LEU A O 1
ATOM 1472 N N . ALA A 1 185 ? -2.919 -12.283 8.128 1.00 98.31 185 ALA A N 1
ATOM 1473 C CA . ALA A 1 185 ? -3.543 -13.372 7.378 1.00 98.31 185 ALA A CA 1
ATOM 1474 C C . ALA A 1 185 ? -5.071 -13.388 7.547 1.00 98.31 185 ALA A C 1
ATOM 1476 O O . ALA A 1 185 ? -5.802 -13.518 6.571 1.00 98.31 185 ALA A O 1
ATOM 1477 N N . LEU A 1 186 ? -5.567 -13.197 8.775 1.00 98.50 186 LEU A N 1
ATOM 1478 C CA . LEU A 1 186 ? -7.003 -13.199 9.073 1.00 98.50 186 LEU A CA 1
ATOM 1479 C C . LEU A 1 186 ? -7.755 -12.054 8.377 1.00 98.50 186 LEU A C 1
ATOM 1481 O O . LEU A 1 186 ? -8.932 -12.190 8.055 1.00 98.50 186 LEU A O 1
ATOM 1485 N N . THR A 1 187 ? -7.088 -10.918 8.168 1.00 98.38 187 THR A N 1
ATOM 1486 C CA . THR A 1 187 ? -7.676 -9.703 7.580 1.00 98.38 187 THR A CA 1
ATOM 1487 C C . THR A 1 187 ? -7.220 -9.462 6.140 1.00 98.38 187 THR A C 1
ATOM 1489 O 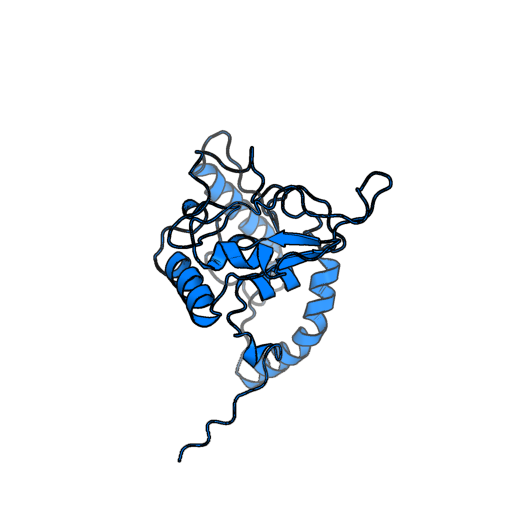O . THR A 1 187 ? -7.241 -8.327 5.658 1.00 98.38 187 THR A O 1
ATOM 1492 N N . ALA A 1 188 ? -6.794 -10.525 5.455 1.00 98.50 188 ALA A N 1
ATOM 1493 C CA . ALA A 1 188 ? -6.347 -10.480 4.075 1.00 98.50 188 ALA A CA 1
ATOM 1494 C C . ALA A 1 188 ? -7.405 -9.860 3.142 1.00 98.50 188 ALA A C 1
ATOM 1496 O O . ALA A 1 188 ? -8.594 -10.169 3.213 1.00 98.50 188 ALA A O 1
ATOM 1497 N N . ALA A 1 189 ? -6.964 -8.924 2.300 1.00 98.31 189 ALA A N 1
ATOM 1498 C CA . ALA A 1 189 ? -7.837 -8.066 1.495 1.00 98.31 189 ALA A CA 1
ATOM 1499 C C . ALA A 1 189 ? -7.111 -7.463 0.275 1.00 98.31 189 ALA A C 1
ATOM 1501 O O . ALA A 1 189 ? -7.456 -6.380 -0.201 1.00 98.31 189 ALA A O 1
ATOM 1502 N N . THR A 1 190 ? -6.052 -8.113 -0.214 1.00 98.00 190 THR A N 1
ATOM 1503 C CA . THR A 1 190 ? -5.234 -7.621 -1.335 1.00 98.00 190 THR A CA 1
ATOM 1504 C C . THR A 1 190 ? -4.884 -8.717 -2.350 1.00 98.00 190 THR A C 1
ATOM 1506 O O . THR A 1 190 ? -3.708 -9.015 -2.527 1.00 98.00 190 THR A O 1
ATOM 1509 N N . PRO A 1 191 ? -5.878 -9.298 -3.049 1.00 98.25 191 PRO A N 1
ATOM 1510 C CA . PRO A 1 191 ? -5.632 -10.358 -4.029 1.00 98.25 191 PRO A CA 1
ATOM 1511 C C . PRO A 1 191 ? -5.333 -9.842 -5.451 1.00 98.25 191 PRO A C 1
ATOM 1513 O O . PRO A 1 191 ? -5.169 -10.636 -6.375 1.00 98.25 191 PRO A O 1
ATOM 1516 N N . ILE A 1 192 ? -5.315 -8.517 -5.670 1.00 98.25 192 ILE A N 1
ATOM 1517 C CA . ILE A 1 192 ? -5.166 -7.911 -7.005 1.00 98.25 192 ILE A CA 1
ATOM 1518 C C . ILE A 1 192 ? -4.162 -6.762 -6.970 1.00 98.25 192 ILE A C 1
ATOM 1520 O O . ILE A 1 192 ? -4.297 -5.845 -6.157 1.00 98.25 192 ILE A O 1
ATOM 1524 N N . TYR A 1 193 ? -3.225 -6.770 -7.917 1.00 97.62 193 TYR A N 1
ATOM 1525 C CA . TYR A 1 193 ? -2.358 -5.634 -8.226 1.00 97.62 193 TYR A CA 1
ATOM 1526 C C . TYR A 1 193 ? -2.341 -5.363 -9.725 1.00 97.62 193 TYR A C 1
ATOM 1528 O O . TYR A 1 193 ? -2.215 -6.285 -10.527 1.00 97.62 193 TYR A O 1
ATOM 1536 N N . LYS A 1 194 ? -2.417 -4.082 -10.104 1.00 95.56 194 LYS A N 1
ATOM 1537 C CA . LYS A 1 194 ? -2.266 -3.615 -11.492 1.00 95.56 194 LYS A CA 1
ATOM 1538 C C . LYS A 1 194 ? -3.145 -4.376 -12.502 1.00 95.56 194 LYS A C 1
ATOM 1540 O O . LYS A 1 194 ? -2.742 -4.621 -13.632 1.00 95.56 194 LYS A O 1
ATOM 1545 N N . GLY A 1 195 ? -4.354 -4.754 -12.085 1.00 96.12 195 GLY A N 1
ATOM 1546 C CA . GLY A 1 195 ? -5.316 -5.500 -12.901 1.00 96.12 195 GLY A CA 1
ATOM 1547 C C . GLY A 1 195 ? -5.097 -7.016 -12.971 1.00 96.12 195 GLY A C 1
ATOM 1548 O O . GLY A 1 195 ? -5.860 -7.688 -13.657 1.00 96.12 195 GLY A O 1
ATOM 1549 N N . PHE A 1 196 ? -4.114 -7.569 -12.258 1.00 97.62 196 PHE A N 1
ATOM 1550 C CA . PHE A 1 196 ? -3.818 -9.002 -12.230 1.00 97.62 196 PHE A CA 1
ATOM 1551 C C . PHE A 1 196 ? -4.166 -9.613 -10.875 1.00 97.62 196 PHE A C 1
ATOM 1553 O O . PHE A 1 196 ? -3.835 -9.043 -9.832 1.00 97.62 196 PHE A O 1
ATOM 1560 N N . LEU A 1 197 ? -4.773 -10.803 -10.896 1.00 98.44 197 LEU A N 1
ATOM 1561 C CA . LEU A 1 197 ? -4.814 -11.670 -9.720 1.00 98.44 197 LEU A CA 1
ATOM 1562 C C . LEU A 1 197 ? -3.379 -12.063 -9.346 1.00 98.44 197 LEU A C 1
ATOM 1564 O O . LEU A 1 197 ? -2.588 -12.444 -10.215 1.00 98.44 197 LEU A O 1
ATOM 1568 N N . VAL A 1 198 ? -3.045 -11.965 -8.064 1.00 98.38 198 VAL A N 1
ATOM 1569 C CA . VAL A 1 198 ? -1.717 -12.299 -7.533 1.00 98.38 198 VAL A CA 1
ATOM 1570 C C . VAL A 1 198 ? -1.791 -13.484 -6.577 1.00 98.38 198 VAL A C 1
ATOM 1572 O O . VAL A 1 198 ? -2.820 -13.724 -5.956 1.00 98.38 198 VAL A O 1
ATOM 1575 N N . ASP A 1 199 ? -0.693 -14.222 -6.444 1.00 97.94 199 ASP A N 1
ATOM 1576 C CA . ASP A 1 199 ? -0.571 -15.379 -5.547 1.00 97.94 199 ASP A CA 1
ATOM 1577 C C . ASP A 1 199 ? -0.182 -14.930 -4.122 1.00 97.94 199 ASP A C 1
ATOM 1579 O O . ASP A 1 199 ? 0.834 -15.319 -3.545 1.00 97.94 199 ASP A O 1
ATOM 1583 N N . THR A 1 200 ? -0.950 -13.974 -3.594 1.00 97.19 200 THR A N 1
ATOM 1584 C CA . THR A 1 200 ? -0.892 -13.478 -2.215 1.00 97.19 200 THR A CA 1
ATOM 1585 C C . THR A 1 200 ? -2.150 -12.670 -1.916 1.00 97.19 200 THR A C 1
ATOM 1587 O O . THR A 1 200 ? -2.641 -11.953 -2.781 1.00 97.19 200 THR A O 1
ATOM 1590 N N . ASP A 1 201 ? -2.626 -12.713 -0.673 1.00 98.12 201 ASP A N 1
ATOM 1591 C CA . ASP A 1 201 ? -3.854 -12.007 -0.284 1.00 98.12 201 ASP A CA 1
ATOM 1592 C C . ASP A 1 201 ? -3.589 -10.755 0.574 1.00 98.12 201 ASP A C 1
ATOM 1594 O O . ASP A 1 201 ? -4.520 -10.100 1.057 1.00 98.12 201 ASP A O 1
ATOM 1598 N N . VAL A 1 202 ? -2.320 -10.407 0.812 1.00 98.12 202 VAL A N 1
ATOM 1599 C CA . VAL A 1 202 ? -1.922 -9.359 1.764 1.00 98.12 202 VAL A CA 1
ATOM 1600 C C . VAL A 1 202 ? -0.939 -8.366 1.150 1.00 98.12 202 VAL A C 1
ATOM 1602 O O . VAL A 1 202 ? -0.093 -8.708 0.334 1.00 98.12 202 VAL A O 1
ATOM 1605 N N . ARG A 1 203 ? -1.008 -7.109 1.598 1.00 97.81 203 ARG A N 1
ATOM 1606 C CA . ARG A 1 203 ? -0.193 -5.994 1.075 1.00 97.81 203 ARG A CA 1
ATOM 1607 C C . ARG A 1 203 ? 1.190 -5.806 1.711 1.00 97.81 203 ARG A C 1
ATOM 1609 O O . ARG A 1 203 ? 1.896 -4.860 1.368 1.00 97.81 203 ARG A O 1
ATOM 1616 N N . TRP A 1 204 ? 1.542 -6.601 2.724 1.00 98.31 204 TRP A N 1
ATOM 1617 C CA . TRP A 1 204 ? 2.654 -6.279 3.631 1.00 98.31 204 TRP A CA 1
ATOM 1618 C C . TRP A 1 204 ? 3.999 -6.151 2.909 1.00 98.31 204 TRP A C 1
ATOM 1620 O O . TRP A 1 204 ? 4.690 -5.142 3.058 1.00 98.31 204 TRP A O 1
ATOM 1630 N N . ASN A 1 205 ? 4.335 -7.134 2.074 1.00 97.44 205 ASN A N 1
ATOM 1631 C CA . ASN A 1 205 ? 5.602 -7.153 1.344 1.0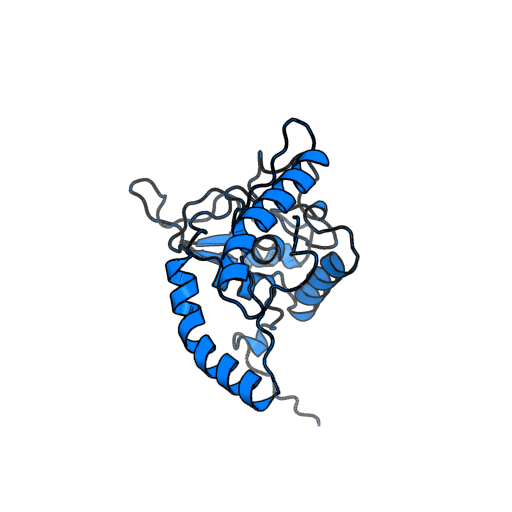0 97.44 205 ASN A CA 1
ATOM 1632 C C . ASN A 1 205 ? 5.692 -5.994 0.341 1.00 97.44 205 ASN A C 1
ATOM 1634 O O . ASN A 1 205 ? 6.765 -5.429 0.145 1.00 97.44 205 ASN A O 1
ATOM 1638 N N . GLN A 1 206 ? 4.564 -5.598 -0.251 1.00 97.19 206 GLN A N 1
ATOM 1639 C CA . GLN A 1 206 ? 4.494 -4.500 -1.211 1.00 97.19 206 GLN A CA 1
ATOM 1640 C C . GLN A 1 206 ? 4.659 -3.149 -0.521 1.00 97.19 206 GLN A C 1
ATOM 1642 O O . GLN A 1 206 ? 5.410 -2.320 -1.020 1.00 97.19 206 GLN A O 1
ATOM 1647 N N . ILE A 1 207 ? 4.054 -2.930 0.654 1.00 97.62 207 ILE A N 1
ATOM 1648 C CA . ILE A 1 207 ? 4.349 -1.731 1.458 1.00 97.62 207 ILE A CA 1
ATOM 1649 C C . ILE A 1 207 ? 5.825 -1.711 1.852 1.00 97.62 207 ILE A C 1
ATOM 1651 O O . ILE A 1 207 ? 6.480 -0.688 1.673 1.00 97.62 207 ILE A O 1
ATOM 1655 N N . SER A 1 208 ? 6.347 -2.832 2.356 1.00 98.06 208 SER A N 1
ATOM 1656 C CA . SER A 1 208 ? 7.740 -2.934 2.793 1.00 98.06 208 SER A CA 1
ATOM 1657 C C . SER A 1 208 ? 8.716 -2.584 1.665 1.00 98.06 208 SER A C 1
ATOM 1659 O O . SER A 1 208 ? 9.605 -1.764 1.878 1.00 98.06 208 SER A O 1
ATOM 1661 N N . GLY A 1 209 ? 8.519 -3.133 0.463 1.00 97.81 209 GLY A N 1
ATOM 1662 C CA . GLY A 1 209 ? 9.360 -2.838 -0.698 1.00 97.81 209 GLY A CA 1
ATOM 1663 C C . GLY A 1 209 ? 9.152 -1.434 -1.279 1.00 97.81 209 GLY A C 1
ATOM 1664 O O . GLY A 1 209 ? 10.099 -0.833 -1.779 1.00 97.81 209 GLY A O 1
ATOM 1665 N N . ALA A 1 210 ? 7.945 -0.867 -1.178 1.00 97.56 210 ALA A N 1
ATOM 1666 C CA . ALA A 1 210 ? 7.602 0.428 -1.775 1.00 97.56 210 ALA A CA 1
ATOM 1667 C C . ALA A 1 210 ? 8.327 1.611 -1.125 1.00 97.56 210 ALA A C 1
ATOM 1669 O O . ALA A 1 210 ? 8.360 2.704 -1.691 1.00 97.56 210 ALA A O 1
ATOM 1670 N N . VAL A 1 211 ? 8.884 1.403 0.068 1.00 97.56 211 VAL A N 1
ATOM 1671 C CA . VAL A 1 211 ? 9.702 2.386 0.784 1.00 97.56 211 VAL A CA 1
ATOM 1672 C C . VAL A 1 211 ? 11.076 1.843 1.168 1.00 97.56 211 VAL A C 1
ATOM 1674 O O . VAL A 1 211 ? 11.765 2.435 1.999 1.00 97.56 211 VAL A O 1
ATOM 1677 N N . ASP A 1 212 ? 11.491 0.729 0.564 1.00 98.00 212 ASP A N 1
ATOM 1678 C CA . ASP A 1 212 ? 12.798 0.139 0.812 1.00 98.00 212 ASP A CA 1
ATOM 1679 C C . ASP A 1 212 ? 13.893 0.993 0.169 1.00 98.00 212 ASP A C 1
ATOM 1681 O O . ASP A 1 212 ? 14.144 0.938 -1.035 1.00 98.00 212 ASP A O 1
ATOM 1685 N N . CYS A 1 213 ? 14.566 1.791 0.988 1.00 97.50 213 CYS A N 1
ATOM 1686 C CA . CYS A 1 213 ? 15.633 2.668 0.539 1.00 97.50 213 CYS A CA 1
ATOM 1687 C C . CYS A 1 213 ? 17.012 1.996 0.512 1.00 97.50 213 CYS A C 1
ATOM 1689 O O . CYS A 1 213 ? 17.981 2.691 0.198 1.00 97.50 213 CYS A O 1
ATOM 1691 N N . ARG A 1 214 ? 17.116 0.697 0.848 1.00 97.75 214 ARG A N 1
ATOM 1692 C CA . ARG A 1 214 ? 18.392 -0.027 0.933 1.00 97.75 214 ARG A CA 1
ATOM 1693 C C . ARG A 1 214 ? 19.147 -0.020 -0.394 1.00 97.75 214 ARG A C 1
ATOM 1695 O O . ARG A 1 214 ? 18.570 -0.333 -1.434 1.00 97.75 214 ARG A O 1
ATOM 1702 N N . THR A 1 215 ? 20.432 0.310 -0.357 1.00 96.38 215 THR A N 1
ATOM 1703 C CA . THR A 1 215 ? 21.329 0.218 -1.515 1.00 96.38 215 THR A CA 1
ATOM 1704 C C . THR A 1 215 ? 21.573 -1.244 -1.900 1.00 96.38 215 THR A C 1
ATOM 1706 O O . THR A 1 215 ? 21.282 -2.165 -1.138 1.00 96.38 215 THR A O 1
ATOM 1709 N N . ALA A 1 216 ? 22.148 -1.476 -3.083 1.00 94.06 216 ALA A N 1
ATOM 1710 C CA . ALA A 1 216 ? 22.569 -2.817 -3.503 1.00 94.06 216 ALA A CA 1
ATOM 1711 C C . ALA A 1 216 ? 23.552 -3.471 -2.506 1.00 94.06 216 ALA A C 1
ATOM 1713 O O . ALA A 1 216 ? 23.523 -4.682 -2.315 1.00 94.06 216 ALA A O 1
ATOM 1714 N N . GLU A 1 217 ? 24.391 -2.675 -1.837 1.00 94.44 217 GLU A N 1
ATOM 1715 C CA . GLU A 1 217 ? 25.314 -3.147 -0.794 1.00 94.44 217 GLU A CA 1
ATOM 1716 C C . GLU A 1 217 ? 24.554 -3.590 0.464 1.00 94.44 217 GLU A C 1
ATOM 1718 O O . GLU A 1 217 ? 24.765 -4.691 0.960 1.00 94.44 217 GLU A O 1
ATOM 1723 N N . GLU A 1 218 ? 23.591 -2.789 0.933 1.00 96.31 218 GLU A N 1
ATOM 1724 C CA . GLU A 1 218 ? 22.745 -3.130 2.090 1.00 96.31 218 GLU A CA 1
ATOM 1725 C C . GLU A 1 218 ? 21.824 -4.336 1.825 1.00 96.31 218 GLU A C 1
ATOM 1727 O O . GLU A 1 218 ? 21.346 -4.979 2.761 1.00 96.31 218 GLU A O 1
ATOM 1732 N N . LEU A 1 219 ? 21.566 -4.644 0.551 1.00 93.75 219 LEU A N 1
ATOM 1733 C CA . LEU A 1 219 ? 20.858 -5.845 0.102 1.00 93.75 219 LEU A CA 1
ATOM 1734 C C . LEU A 1 219 ? 21.780 -7.062 -0.084 1.00 93.75 219 LEU A C 1
ATOM 1736 O O . LEU A 1 219 ? 21.279 -8.159 -0.321 1.00 93.75 219 LEU A O 1
ATOM 1740 N N . GLY A 1 220 ? 23.102 -6.890 0.019 1.00 93.50 220 GLY A N 1
ATOM 1741 C CA . GLY A 1 220 ? 24.085 -7.949 -0.221 1.00 93.50 220 GLY A CA 1
ATOM 1742 C C . GLY A 1 220 ? 24.248 -8.338 -1.696 1.00 93.50 220 GLY A C 1
ATOM 1743 O O . GLY A 1 220 ? 24.775 -9.405 -1.993 1.00 93.50 220 GLY A O 1
ATOM 1744 N N . GLU A 1 221 ? 23.796 -7.500 -2.633 1.00 90.62 221 GLU A N 1
ATOM 1745 C CA . GLU A 1 221 ? 23.907 -7.730 -4.083 1.00 90.62 221 GLU A CA 1
ATOM 1746 C C . GLU A 1 221 ? 25.289 -7.337 -4.632 1.00 90.62 221 GLU A C 1
ATOM 1748 O O . GLU A 1 221 ? 25.709 -7.816 -5.686 1.00 90.62 221 GLU A O 1
ATOM 1753 N N . LYS A 1 222 ? 26.001 -6.453 -3.924 1.00 85.62 222 LYS A N 1
ATOM 1754 C CA . LYS A 1 222 ? 27.382 -6.052 -4.214 1.00 85.62 222 LYS A CA 1
ATOM 1755 C C . LYS A 1 222 ? 28.243 -6.251 -2.972 1.00 85.62 222 LYS A C 1
ATOM 1757 O O . LYS A 1 222 ? 27.807 -5.953 -1.865 1.00 85.62 222 LYS A O 1
ATOM 1762 N N . MET A 1 223 ? 29.464 -6.742 -3.173 1.00 71.94 223 MET A N 1
ATOM 1763 C CA . MET A 1 223 ? 30.459 -6.854 -2.106 1.00 71.94 223 MET A CA 1
ATOM 1764 C C . MET A 1 223 ? 30.932 -5.456 -1.700 1.00 71.94 223 MET A C 1
ATOM 1766 O O . MET A 1 223 ? 31.180 -4.613 -2.562 1.00 71.94 223 MET A O 1
ATOM 1770 N N . GLU A 1 224 ? 31.065 -5.227 -0.396 1.00 62.28 224 GLU A N 1
ATOM 1771 C CA . GLU A 1 224 ? 31.635 -3.999 0.150 1.00 62.28 224 GLU A CA 1
ATOM 1772 C C . GLU A 1 224 ? 33.084 -3.890 -0.343 1.00 62.28 224 GLU A C 1
ATOM 1774 O O . GLU A 1 224 ? 33.910 -4.755 -0.049 1.00 62.28 224 GLU A O 1
ATOM 1779 N N . ASN A 1 225 ? 33.408 -2.864 -1.136 1.00 60.69 225 ASN A N 1
ATOM 1780 C CA . ASN A 1 225 ? 34.812 -2.570 -1.403 1.00 60.69 225 ASN A CA 1
ATOM 1781 C C . ASN A 1 225 ? 35.405 -2.104 -0.071 1.00 60.69 225 ASN A C 1
ATOM 1783 O O . ASN A 1 225 ? 34.981 -1.047 0.412 1.00 60.69 225 ASN A O 1
ATOM 1787 N N . PRO A 1 226 ? 36.357 -2.839 0.540 1.00 55.69 226 PRO A N 1
ATOM 1788 C CA . PRO A 1 226 ? 36.985 -2.362 1.754 1.00 55.69 226 PRO A CA 1
ATOM 1789 C C . PRO A 1 226 ? 37.596 -1.006 1.419 1.00 55.69 226 PRO A C 1
ATOM 1791 O O . PRO A 1 226 ? 38.437 -0.894 0.524 1.00 55.69 226 PRO A O 1
ATOM 1794 N N . LYS A 1 227 ? 37.131 0.043 2.102 1.00 55.81 227 LYS A N 1
ATOM 1795 C CA . LYS A 1 227 ? 37.792 1.344 2.074 1.00 55.81 227 LYS A CA 1
ATOM 1796 C C . LYS A 1 227 ? 39.155 1.147 2.726 1.00 55.81 227 LYS A C 1
ATOM 1798 O O . LYS A 1 227 ? 39.308 1.345 3.925 1.00 55.81 227 LYS A O 1
ATOM 1803 N N . ILE A 1 228 ? 40.135 0.710 1.940 1.00 52.41 228 ILE A N 1
ATOM 1804 C CA . ILE A 1 228 ? 41.542 0.805 2.301 1.00 52.41 228 ILE A CA 1
ATOM 1805 C C . ILE A 1 228 ? 41.851 2.299 2.236 1.00 52.41 228 ILE A C 1
ATOM 1807 O O . ILE A 1 228 ? 42.170 2.844 1.182 1.00 52.41 228 ILE A O 1
ATOM 1811 N N . SER A 1 229 ? 41.645 2.983 3.357 1.00 52.44 229 SER A N 1
ATOM 1812 C CA . SER A 1 229 ? 42.232 4.292 3.593 1.00 52.44 229 SER A CA 1
ATOM 1813 C C . SER A 1 229 ? 43.743 4.089 3.711 1.00 52.44 229 SER A C 1
ATOM 1815 O O . SER A 1 229 ? 44.213 3.634 4.756 1.00 52.44 229 SER A O 1
ATOM 1817 N N . LEU A 1 230 ? 44.463 4.339 2.615 1.00 44.47 230 LEU A N 1
ATOM 1818 C CA . LEU A 1 230 ? 45.897 4.643 2.634 1.00 44.47 230 LEU A CA 1
ATOM 1819 C C . LEU A 1 230 ? 46.103 6.088 3.093 1.00 44.47 230 LEU A C 1
ATOM 1821 O O . LEU A 1 230 ? 45.288 6.946 2.680 1.00 44.47 230 LEU A O 1
#

Secondary structure (DSSP, 8-state):
------SS---SSHHHHTTHHHHHHHHHHHHHHTS-TT------SS-TTTT-SSSS-SS---SB-TTT--SSSBGGGS-SSTHHHHHHHHHHHHHTS---EEEEBP--TTS-SS---TT--TT--SSGGGGTIIIIISPTTEEEE-STHHHHT----------SSHHHHHHHHHHHTTHHHHHHHHT----EETTEEBS-S--HHHHHHHT----TTTTTSS--------

pLDDT: mean 94.38, std 7.93, range [44.47, 98.62]

InterPro domains:
  IPR004308 Glutamate-cysteine ligase catalytic subunit [PF03074] (1-222)
  IPR004308 Glutamate-cysteine ligase catalytic subunit [PTHR11164] (1-225)
  IPR014746 Glutamine synthetase/guanido kinase, catalytic domain [SSF55931] (1-214)